Protein AF-R7HG59-F1 (afdb_monomer_lite)

Sequence (258 aa):
MENLIELKKIAKEMYQLYILLINFIEKDDKKNIYELSKKINEYKSREEEILATLDEKTVENLYNYALDNIEENNPAYLDKLYFFIINYYNTNYFYVEDSVIYARANAYAYSYKKIFNVLLNDTLDLKKVDSKFFENMKKKLYPCFFSDVMLCPELEELLLSANFDLNNVVYTDCNEENIKNETMNLILYAEGLNDIVFDEDNTLKTLKRKYLFEYLVNNLDYEDFLDIKDYLYSLKKCNFIIFEFKKVINERGISYGR

Foldseek 3Di:
DVLVVVLLVLLVVLVVLLVVLLVCVLVVVLVSLLVSLVVSVVSLVVNVVSLVPDDLVVLVVLLVVLVVPDDPPDDLSSVLSSLSSNVSNCVPPVPDPPFLLLLQLLLQLQLLVVVCCCLVVVPVVVCVVPVVQSVVLVVVSSVVNVSVLSNRVSNVVQCSVQSNPSVSRDRDDGDQVSLLVVLVVLLVVVLPDDADDDGSVVVSVLSSSLSSNLSSLVPHDPVSLVVSLVVLVPRPDDHPSSVSSNVSSVVVVVVVVD

Structure (mmCIF, N/CA/C/O backbone):
data_AF-R7HG59-F1
#
_entry.id   AF-R7HG59-F1
#
loop_
_atom_site.group_PDB
_atom_site.id
_atom_site.type_symbol
_atom_site.label_atom_id
_atom_site.label_alt_id
_atom_site.label_comp_id
_atom_site.label_asym_id
_atom_site.label_entity_id
_atom_site.label_seq_id
_atom_site.pdbx_PDB_ins_code
_atom_site.Cartn_x
_atom_site.Cartn_y
_atom_site.Cartn_z
_atom_site.occupancy
_atom_site.B_iso_or_equiv
_atom_site.auth_seq_id
_atom_site.auth_comp_id
_atom_site.auth_asym_id
_atom_site.auth_atom_id
_atom_site.pdbx_PDB_model_num
ATOM 1 N N . MET A 1 1 ? 3.108 20.099 24.293 1.00 70.69 1 MET A N 1
ATOM 2 C CA . MET A 1 1 ? 3.113 18.755 24.922 1.00 70.69 1 MET A CA 1
ATOM 3 C C . MET A 1 1 ? 1.711 18.175 25.075 1.00 70.69 1 MET A C 1
ATOM 5 O O . MET A 1 1 ? 1.557 17.003 24.776 1.00 70.69 1 MET A O 1
ATOM 9 N N . GLU A 1 2 ? 0.698 18.951 25.477 1.00 83.38 2 GLU A N 1
ATOM 10 C CA . GLU A 1 2 ? -0.690 18.461 25.603 1.00 83.38 2 GLU A CA 1
ATOM 11 C C . GLU A 1 2 ? -1.268 17.919 24.280 1.00 83.38 2 GLU A C 1
ATOM 13 O O . GLU A 1 2 ? -1.736 16.786 24.249 1.00 83.38 2 GLU A O 1
ATOM 18 N N . ASN A 1 3 ? -1.087 18.634 23.162 1.00 88.88 3 ASN A N 1
ATOM 19 C CA . ASN A 1 3 ? -1.523 18.164 21.834 1.00 88.88 3 ASN A CA 1
ATOM 20 C C . ASN A 1 3 ? -0.888 16.821 21.440 1.00 88.88 3 ASN A C 1
ATOM 22 O O . ASN A 1 3 ? -1.563 15.944 20.919 1.00 88.88 3 ASN A O 1
ATOM 26 N N . LEU A 1 4 ? 0.400 16.623 21.744 1.00 90.62 4 LEU A N 1
ATOM 27 C CA . LEU A 1 4 ? 1.095 15.364 21.464 1.00 90.62 4 LEU A CA 1
ATOM 28 C C . LEU A 1 4 ? 0.548 14.206 22.313 1.00 90.62 4 LEU A C 1
ATOM 30 O O . LEU A 1 4 ? 0.520 13.072 21.847 1.00 90.62 4 LEU A O 1
ATOM 34 N N . ILE A 1 5 ? 0.124 14.467 23.554 1.00 93.19 5 ILE A N 1
ATOM 35 C CA . ILE A 1 5 ? -0.506 13.449 24.408 1.00 93.19 5 ILE A CA 1
ATOM 36 C C . ILE A 1 5 ? -1.845 13.019 23.804 1.00 93.19 5 ILE A C 1
ATOM 38 O O . ILE A 1 5 ? -2.116 11.821 23.721 1.00 93.19 5 ILE A O 1
ATOM 42 N N . GLU A 1 6 ? -2.649 13.981 23.353 1.00 94.56 6 GLU A N 1
ATOM 43 C CA . GLU A 1 6 ? -3.945 13.701 22.738 1.00 94.56 6 GLU A CA 1
ATOM 44 C C . GLU A 1 6 ? -3.795 12.962 21.402 1.00 94.56 6 GLU A C 1
ATOM 46 O O . GLU A 1 6 ? -4.423 11.923 21.205 1.00 94.56 6 GLU A O 1
ATOM 51 N N . LEU A 1 7 ? -2.883 13.405 20.534 1.00 95.75 7 LEU A N 1
ATOM 52 C CA . LEU A 1 7 ? -2.565 12.709 19.285 1.00 95.75 7 LEU A CA 1
ATOM 53 C C . LEU A 1 7 ? -2.061 11.276 19.542 1.00 95.75 7 LEU A C 1
ATOM 55 O O . LEU A 1 7 ? -2.520 10.330 18.912 1.00 95.75 7 LEU A O 1
ATOM 59 N N . LYS A 1 8 ? -1.191 11.063 20.544 1.00 95.62 8 LYS A N 1
ATOM 60 C CA . LYS A 1 8 ? -0.750 9.710 20.947 1.00 95.62 8 LYS A CA 1
ATOM 61 C C . LYS A 1 8 ? -1.908 8.820 21.392 1.00 95.62 8 LYS A C 1
ATOM 63 O O . LYS A 1 8 ? -1.866 7.608 21.168 1.00 95.62 8 LYS A O 1
ATOM 68 N N . LYS A 1 9 ? -2.922 9.390 22.045 1.00 95.56 9 LYS A N 1
ATOM 69 C CA . LYS A 1 9 ? -4.120 8.653 22.450 1.00 95.56 9 LYS A CA 1
ATOM 70 C C . LYS A 1 9 ? -4.950 8.252 21.230 1.00 95.56 9 LYS A C 1
ATOM 72 O O . LYS A 1 9 ? -5.320 7.083 21.137 1.00 95.56 9 LYS A O 1
ATOM 77 N N . ILE A 1 10 ? -5.179 9.177 20.299 1.00 95.50 10 ILE A N 1
ATOM 78 C CA . ILE A 1 10 ? -5.930 8.905 19.068 1.00 95.50 10 ILE A CA 1
ATOM 79 C C . ILE A 1 10 ? -5.226 7.837 18.227 1.00 95.50 10 ILE A C 1
ATOM 81 O O . ILE A 1 10 ? -5.834 6.806 17.936 1.00 95.50 10 ILE A O 1
ATOM 85 N N . ALA A 1 11 ? -3.932 8.000 17.950 1.00 93.62 11 ALA A N 1
ATOM 86 C CA . ALA A 1 11 ? -3.153 7.035 17.181 1.00 93.62 11 ALA A CA 1
ATOM 87 C C . ALA A 1 11 ? -3.215 5.618 17.780 1.00 93.62 11 ALA A C 1
ATOM 89 O O . ALA A 1 11 ? -3.347 4.624 17.061 1.00 93.62 11 ALA A O 1
ATOM 90 N N . LYS A 1 12 ? -3.184 5.504 19.115 1.00 94.81 12 LYS A N 1
ATOM 91 C CA . LYS A 1 12 ? -3.329 4.219 19.813 1.00 94.81 12 LYS A CA 1
ATOM 92 C C . LYS A 1 12 ? -4.729 3.615 19.655 1.00 94.81 12 LYS A C 1
ATOM 94 O O . LYS A 1 12 ? -4.838 2.403 19.467 1.00 94.81 12 LYS A O 1
ATOM 99 N N . GLU A 1 13 ? -5.783 4.424 19.743 1.00 95.25 13 GLU A N 1
ATOM 100 C CA . GLU A 1 13 ? -7.165 3.976 19.525 1.00 95.25 13 GLU A CA 1
ATOM 101 C C . GLU A 1 13 ? -7.371 3.525 18.069 1.00 95.25 13 GLU A C 1
ATOM 103 O O . GLU A 1 13 ? -7.861 2.418 17.838 1.00 95.25 13 GLU A O 1
ATOM 108 N N . MET A 1 14 ? -6.898 4.301 17.089 1.00 93.19 14 MET A N 1
ATOM 109 C CA . MET A 1 14 ? -6.922 3.928 15.669 1.00 93.19 14 MET A CA 1
ATOM 110 C C . MET A 1 14 ? -6.173 2.623 15.403 1.00 93.19 14 MET A C 1
ATOM 112 O O . MET A 1 14 ? -6.692 1.743 14.720 1.00 93.19 14 MET A O 1
ATOM 116 N N . TYR A 1 15 ? -4.982 2.451 15.982 1.00 91.31 15 TYR A N 1
ATOM 117 C CA . TYR A 1 15 ? -4.199 1.222 15.844 1.00 91.31 15 TYR A CA 1
ATOM 118 C C . TYR A 1 15 ? -4.977 -0.021 16.309 1.00 91.31 15 TYR A C 1
ATOM 120 O O . TYR A 1 15 ? -4.942 -1.066 15.659 1.00 91.31 15 TYR A O 1
ATOM 128 N N . GLN A 1 16 ? -5.742 0.088 17.401 1.00 92.56 16 GLN A N 1
ATOM 129 C CA . GLN A 1 16 ? -6.605 -1.003 17.864 1.00 92.56 16 GLN A CA 1
ATOM 130 C C . GLN A 1 16 ? -7.757 -1.293 16.894 1.00 92.56 16 GLN A C 1
ATOM 132 O O . GLN A 1 16 ? -8.064 -2.461 16.648 1.00 92.56 16 GLN A O 1
ATOM 137 N N . LEU A 1 17 ? -8.379 -0.256 16.323 1.00 94.06 17 LEU A N 1
ATOM 138 C CA . LEU A 1 17 ? -9.424 -0.427 15.307 1.00 94.06 17 LEU A CA 1
ATOM 139 C C . LEU A 1 17 ? -8.881 -1.117 14.064 1.00 94.06 17 LEU A C 1
ATOM 141 O O . LEU A 1 17 ? -9.538 -1.998 13.521 1.00 94.06 17 LEU A O 1
ATOM 145 N N . TYR A 1 18 ? -7.667 -0.777 13.658 1.00 91.12 18 TYR A N 1
ATOM 146 C CA . TYR A 1 18 ? -7.022 -1.412 12.529 1.00 91.12 18 TYR A CA 1
ATOM 147 C C . TYR A 1 18 ? -6.720 -2.897 12.741 1.00 91.12 18 TYR A C 1
ATOM 149 O O . TYR A 1 18 ? -6.954 -3.706 11.844 1.00 91.12 18 TYR A O 1
ATOM 157 N N . ILE A 1 19 ? -6.261 -3.286 13.933 1.00 90.25 19 ILE A N 1
ATOM 158 C CA . ILE A 1 19 ? -6.094 -4.707 14.271 1.00 90.25 19 ILE A CA 1
ATOM 159 C C . ILE A 1 19 ? -7.431 -5.450 14.137 1.00 90.25 19 ILE A C 1
ATOM 161 O O . ILE A 1 19 ? -7.480 -6.565 13.615 1.00 90.25 19 ILE A O 1
ATOM 165 N N . LEU A 1 20 ? -8.532 -4.845 14.594 1.00 92.50 20 LEU A N 1
ATOM 166 C CA . LEU A 1 20 ? -9.866 -5.427 14.434 1.00 92.50 20 LEU A CA 1
ATOM 167 C C . LEU A 1 20 ? -10.286 -5.487 12.960 1.00 92.50 20 LEU A C 1
ATOM 169 O O . LEU A 1 20 ? -10.817 -6.507 12.527 1.00 92.50 20 LEU A O 1
ATOM 173 N N . LEU A 1 21 ? -10.003 -4.436 12.191 1.00 91.81 21 LEU A N 1
ATOM 174 C CA . LEU A 1 21 ? -10.310 -4.338 10.768 1.00 91.81 21 LEU A CA 1
ATOM 175 C C . LEU A 1 21 ? -9.663 -5.473 9.970 1.00 91.81 21 LEU A C 1
ATOM 177 O O . LEU A 1 21 ? -10.353 -6.130 9.197 1.00 91.81 21 LEU A O 1
ATOM 181 N N . ILE A 1 22 ? -8.381 -5.764 10.210 1.00 87.50 22 ILE A N 1
ATOM 182 C CA . ILE A 1 22 ? -7.660 -6.868 9.556 1.00 87.50 22 ILE A CA 1
ATOM 183 C C . ILE A 1 22 ? -8.395 -8.200 9.747 1.00 87.50 22 ILE A C 1
ATOM 185 O O . ILE A 1 22 ? -8.628 -8.921 8.779 1.00 87.50 22 ILE A O 1
ATOM 189 N N . ASN A 1 23 ? -8.837 -8.495 10.974 1.00 88.12 23 ASN A N 1
ATOM 190 C CA . ASN A 1 23 ? -9.576 -9.725 11.269 1.00 88.12 23 ASN A CA 1
ATOM 191 C C . ASN A 1 23 ? -10.910 -9.818 10.511 1.00 88.12 23 ASN A C 1
ATOM 193 O O . ASN A 1 23 ? -11.387 -10.922 10.242 1.00 88.12 23 ASN A O 1
ATOM 197 N N . PHE A 1 24 ? -11.550 -8.685 10.216 1.00 91.75 24 PHE A N 1
ATOM 198 C CA . PHE A 1 24 ? -12.788 -8.652 9.440 1.00 91.75 24 PHE A CA 1
ATOM 199 C C . PHE A 1 24 ? -12.529 -8.748 7.936 1.00 91.75 24 PHE A C 1
ATOM 201 O O . PHE A 1 24 ? -13.272 -9.457 7.261 1.00 91.75 24 PHE A O 1
ATOM 208 N N . ILE A 1 25 ? -11.447 -8.140 7.431 1.00 87.94 25 ILE A N 1
ATOM 209 C CA . ILE A 1 25 ? -10.988 -8.316 6.042 1.00 87.94 25 ILE A CA 1
ATOM 210 C C . ILE A 1 25 ? -10.682 -9.794 5.774 1.00 87.94 25 ILE A C 1
ATOM 212 O O . ILE A 1 25 ? -11.132 -10.344 4.774 1.00 87.94 25 ILE A O 1
ATOM 216 N N . GLU A 1 26 ? -9.986 -10.473 6.689 1.00 83.56 26 GLU A N 1
ATOM 217 C CA . GLU A 1 26 ? -9.710 -11.916 6.597 1.00 83.56 26 GLU A CA 1
ATOM 218 C C . GLU A 1 26 ? -10.967 -12.788 6.474 1.00 83.56 26 GLU A C 1
ATOM 220 O O . GLU A 1 26 ? -10.916 -13.872 5.890 1.00 83.56 26 GLU A O 1
ATOM 225 N N . LYS A 1 27 ? -12.089 -12.330 7.036 1.00 88.19 27 LYS A N 1
ATOM 226 C CA . LYS A 1 27 ? -13.365 -13.056 7.083 1.00 88.19 27 LYS A CA 1
ATOM 227 C C . LYS A 1 27 ? -14.375 -12.587 6.033 1.00 88.19 27 LYS A C 1
ATOM 229 O O . LYS A 1 27 ? -15.487 -13.107 6.034 1.00 88.19 27 LYS A O 1
ATOM 234 N N . ASP A 1 28 ? -14.011 -11.620 5.188 1.00 87.00 28 ASP A N 1
ATOM 235 C CA . ASP A 1 28 ? -14.921 -10.933 4.257 1.00 87.00 28 ASP A CA 1
ATOM 236 C C . ASP A 1 28 ? -16.185 -10.370 4.955 1.00 87.00 28 ASP A C 1
ATOM 238 O O . ASP A 1 28 ? -17.301 -10.397 4.433 1.00 87.00 28 ASP A O 1
ATOM 242 N N . ASP A 1 29 ? -16.034 -9.859 6.184 1.00 93.50 29 ASP A N 1
ATOM 243 C CA . ASP A 1 29 ? -17.141 -9.294 6.967 1.00 93.50 29 ASP A CA 1
ATOM 244 C C . ASP A 1 29 ? -17.387 -7.825 6.595 1.00 93.50 29 ASP A C 1
ATOM 246 O O . ASP A 1 29 ? -17.030 -6.886 7.314 1.00 93.50 29 ASP A O 1
ATOM 250 N N . LYS A 1 30 ? -18.021 -7.627 5.436 1.00 92.75 30 LYS A N 1
ATOM 251 C CA . LYS A 1 30 ? -18.247 -6.304 4.828 1.00 92.75 30 LYS A CA 1
ATOM 252 C C . LYS A 1 30 ? -18.944 -5.305 5.749 1.00 92.75 30 LYS A C 1
ATOM 254 O O . LYS A 1 30 ? -18.647 -4.114 5.697 1.00 92.75 30 LYS A O 1
ATOM 259 N N . LYS A 1 31 ? -19.858 -5.774 6.605 1.00 95.00 31 LYS A N 1
ATOM 260 C CA . LYS A 1 31 ? -20.590 -4.902 7.531 1.00 95.00 31 LYS A CA 1
ATOM 261 C C . LYS A 1 31 ? -19.650 -4.320 8.583 1.00 95.00 31 LYS A C 1
ATOM 263 O O . LYS A 1 31 ? -19.635 -3.110 8.779 1.00 95.00 31 LYS A O 1
ATOM 268 N N . ASN A 1 32 ? -18.870 -5.166 9.253 1.00 95.88 32 ASN A N 1
ATOM 269 C CA . ASN A 1 32 ? -17.961 -4.694 10.296 1.00 95.88 32 ASN A CA 1
ATOM 270 C C . ASN A 1 32 ? -16.780 -3.900 9.719 1.00 95.88 32 ASN A C 1
ATOM 272 O O . ASN A 1 32 ? -16.323 -2.953 10.356 1.00 95.88 32 ASN A O 1
ATOM 276 N N . ILE A 1 33 ? -16.338 -4.223 8.499 1.00 94.69 33 ILE A N 1
ATOM 277 C CA . ILE A 1 33 ? -15.353 -3.421 7.761 1.00 94.69 33 ILE A CA 1
ATOM 278 C C . ILE A 1 33 ? -15.869 -1.995 7.537 1.00 94.69 33 ILE A C 1
ATOM 280 O O . ILE A 1 33 ? -15.158 -1.040 7.847 1.00 94.69 33 ILE A O 1
ATOM 284 N N . TYR A 1 34 ? -17.104 -1.837 7.052 1.00 94.38 34 TYR A N 1
ATOM 285 C CA . TYR A 1 34 ? -17.715 -0.523 6.828 1.00 94.38 34 TYR A CA 1
ATOM 286 C C . TYR A 1 34 ? -17.810 0.304 8.122 1.00 94.38 34 TYR A C 1
ATOM 288 O O . TYR A 1 34 ? -17.351 1.446 8.168 1.00 94.38 34 TYR A O 1
ATOM 296 N N . GLU A 1 35 ? -18.339 -0.288 9.198 1.00 95.81 35 GLU A N 1
ATOM 297 C CA . GLU A 1 35 ? -18.488 0.399 10.490 1.00 95.81 35 GLU A CA 1
ATOM 298 C C . GLU A 1 35 ? -17.135 0.837 11.075 1.00 95.81 35 GLU A C 1
ATOM 300 O O . GLU A 1 35 ? -16.995 1.964 11.558 1.00 95.81 35 GLU A O 1
ATOM 305 N N . LEU A 1 36 ? -16.112 -0.023 11.004 1.00 95.12 36 LEU A N 1
ATOM 306 C CA . LEU A 1 36 ? -14.771 0.337 11.467 1.00 95.12 36 LEU A CA 1
ATOM 307 C C . LEU A 1 36 ? -14.110 1.392 10.585 1.00 95.12 36 LEU A C 1
ATOM 309 O O . LEU A 1 36 ? -13.478 2.294 11.126 1.00 95.12 36 LEU A O 1
ATOM 313 N N . SER A 1 37 ? -14.275 1.316 9.263 1.00 93.81 37 SER A N 1
ATOM 314 C CA . SER A 1 37 ? -13.721 2.305 8.328 1.00 93.81 37 SER A CA 1
ATOM 315 C C . SER A 1 37 ? -14.272 3.700 8.625 1.00 93.81 37 SER A C 1
ATOM 317 O O . SER A 1 37 ? -13.513 4.662 8.721 1.00 93.81 37 SER A O 1
ATOM 319 N N . LYS A 1 38 ? -15.582 3.807 8.884 1.00 94.75 38 LYS A N 1
ATOM 320 C CA . LYS A 1 38 ? -16.206 5.068 9.301 1.00 94.75 38 LYS A CA 1
ATOM 321 C C . LYS A 1 38 ? -15.609 5.598 10.604 1.00 94.75 38 LYS A C 1
ATOM 323 O O . LYS A 1 38 ? -15.249 6.768 10.679 1.00 94.75 38 LYS A O 1
ATOM 328 N N . LYS A 1 39 ? -15.458 4.737 11.612 1.00 95.94 39 LYS A N 1
ATOM 329 C CA . LYS A 1 39 ? -14.880 5.132 12.901 1.00 95.94 39 LYS A CA 1
ATOM 330 C C . LYS A 1 39 ? -13.415 5.563 12.773 1.00 95.94 39 LYS A C 1
ATOM 332 O O . LYS A 1 39 ? -12.998 6.507 13.430 1.00 95.94 39 LYS A O 1
ATOM 337 N N . ILE A 1 40 ? -12.632 4.892 11.929 1.00 94.50 40 ILE A N 1
ATOM 338 C CA . ILE A 1 40 ? -11.245 5.276 11.639 1.00 94.50 40 ILE A CA 1
ATOM 339 C C . ILE A 1 40 ? -11.198 6.659 10.977 1.00 94.50 40 ILE A C 1
ATOM 341 O O . ILE A 1 40 ? -10.397 7.489 11.401 1.00 94.50 40 ILE A O 1
ATOM 345 N N . ASN A 1 41 ? -12.090 6.941 10.019 1.00 93.12 41 ASN A N 1
ATOM 346 C CA . ASN A 1 41 ? -12.208 8.270 9.409 1.00 93.12 41 ASN A CA 1
ATOM 347 C C . ASN A 1 41 ? -12.521 9.361 10.445 1.00 93.12 41 ASN A C 1
ATOM 349 O O . ASN A 1 41 ? -11.902 10.417 10.410 1.00 93.12 41 ASN A O 1
ATOM 353 N N . GLU A 1 42 ? -13.418 9.098 11.401 1.00 95.12 42 GLU A N 1
ATOM 354 C CA . GLU A 1 42 ? -13.728 10.047 12.485 1.00 95.12 42 GLU A CA 1
ATOM 355 C C . GLU A 1 42 ? -12.484 10.399 13.321 1.00 95.12 42 GLU A C 1
ATOM 357 O O . GLU A 1 42 ? -12.286 11.558 13.686 1.00 95.12 42 GLU A O 1
ATOM 362 N N . TYR A 1 43 ? -11.618 9.420 13.605 1.00 94.81 43 TYR A N 1
ATOM 363 C CA . TYR A 1 43 ? -10.358 9.687 14.300 1.00 94.81 43 TYR A CA 1
ATOM 364 C C . TYR A 1 43 ? -9.346 10.434 13.433 1.00 94.81 43 TYR A C 1
ATOM 366 O O . TYR A 1 43 ? -8.725 11.362 13.942 1.00 94.81 43 TYR A O 1
ATOM 374 N N . LYS A 1 44 ? -9.212 10.077 12.148 1.00 92.12 44 LYS A N 1
ATOM 375 C CA . LYS A 1 44 ? -8.315 10.772 11.210 1.00 92.12 44 LYS A CA 1
ATOM 376 C C . LYS A 1 44 ? -8.671 12.260 11.125 1.00 92.12 44 LYS A C 1
ATOM 378 O O . LYS A 1 44 ? -7.812 13.104 11.360 1.00 92.12 44 LYS A O 1
ATOM 383 N N . SER A 1 45 ? -9.953 12.579 10.922 1.00 92.94 45 SER A N 1
ATOM 384 C CA . SER A 1 45 ? -10.429 13.970 10.903 1.00 92.94 45 SER A CA 1
ATOM 385 C C . SER A 1 45 ? -10.123 14.706 12.207 1.00 92.94 45 SER A C 1
ATOM 387 O O . SER A 1 45 ? -9.742 15.870 12.184 1.00 92.94 45 SER A O 1
ATOM 389 N N . ARG A 1 46 ? -10.215 14.030 13.358 1.00 94.94 46 ARG A N 1
ATOM 390 C CA . ARG A 1 46 ? -9.873 14.636 14.649 1.00 94.94 46 ARG A CA 1
ATOM 391 C C . ARG A 1 46 ? -8.375 14.924 14.802 1.00 94.94 46 ARG A C 1
ATOM 393 O O . ARG A 1 46 ? -8.026 15.940 15.397 1.00 94.94 46 ARG A O 1
ATOM 400 N N . GLU A 1 47 ? -7.486 14.051 14.321 1.00 93.38 47 GLU A N 1
ATOM 401 C CA . GLU A 1 47 ? -6.040 14.330 14.337 1.00 93.38 47 GLU A CA 1
ATOM 402 C C . GLU A 1 47 ? -5.705 15.542 13.454 1.00 93.38 47 GLU A C 1
ATOM 404 O O . GLU A 1 47 ? -4.941 16.415 13.873 1.00 93.38 47 GLU A O 1
ATOM 409 N N . GLU A 1 48 ? -6.329 15.635 12.277 1.00 92.88 48 GLU A N 1
ATOM 410 C CA . GLU A 1 48 ? -6.196 16.772 11.357 1.00 92.88 48 GLU A CA 1
ATOM 411 C C . GLU A 1 48 ? -6.723 18.072 11.976 1.00 92.88 48 GLU A C 1
ATOM 413 O O . GLU A 1 48 ? -6.028 19.086 11.951 1.00 92.88 48 GLU A O 1
ATOM 418 N N . GLU A 1 49 ? -7.902 18.044 12.605 1.00 95.19 49 GLU A N 1
ATOM 419 C CA . GLU A 1 49 ? -8.474 19.191 13.321 1.00 95.19 49 GLU A CA 1
ATOM 420 C C . GLU A 1 49 ? -7.543 19.694 14.429 1.00 95.19 49 GLU A C 1
ATOM 422 O O . GLU A 1 49 ? -7.351 20.902 14.572 1.00 95.19 49 GLU A O 1
ATOM 427 N N . ILE A 1 50 ? -6.926 18.788 15.199 1.00 95.62 50 ILE A N 1
ATOM 428 C CA . ILE A 1 50 ? -5.964 19.180 16.234 1.00 95.62 50 ILE A CA 1
ATOM 429 C C . ILE A 1 50 ? -4.816 19.957 15.600 1.00 95.62 50 ILE A C 1
ATOM 431 O O . ILE A 1 50 ? -4.537 21.062 16.059 1.00 95.62 50 ILE A O 1
ATOM 435 N N . LEU A 1 51 ? -4.175 19.420 14.556 1.00 95.06 51 LEU A N 1
ATOM 436 C CA . LEU A 1 51 ? -3.035 20.081 13.917 1.00 95.06 51 LEU A CA 1
ATOM 437 C C . LEU A 1 51 ? -3.429 21.402 13.242 1.00 95.06 51 LEU A C 1
ATOM 439 O O . LEU A 1 51 ? -2.684 22.374 13.349 1.00 95.06 51 LEU A O 1
ATOM 443 N N . ALA A 1 52 ? -4.615 21.475 12.635 1.00 94.44 52 ALA A N 1
ATOM 444 C CA . ALA A 1 52 ? -5.127 22.676 11.973 1.00 94.44 52 ALA A CA 1
ATOM 445 C C . ALA A 1 52 ? -5.390 23.855 12.924 1.00 94.44 52 ALA A C 1
ATOM 447 O O . ALA A 1 52 ? -5.393 25.007 12.494 1.00 94.44 52 ALA A O 1
ATOM 448 N N . THR A 1 53 ? -5.601 23.595 14.218 1.00 94.88 53 THR A N 1
ATOM 449 C CA . THR A 1 53 ? -5.783 24.655 15.228 1.00 94.88 53 THR A CA 1
ATOM 450 C C . THR A 1 53 ? -4.470 25.199 15.800 1.00 94.88 53 THR A C 1
ATOM 452 O O . THR A 1 53 ? -4.496 26.160 16.573 1.00 94.88 53 THR A O 1
ATOM 455 N N . LEU A 1 54 ? -3.324 24.605 15.449 1.00 95.06 54 LEU A N 1
ATOM 456 C CA . LEU A 1 54 ? -2.010 25.011 15.952 1.00 95.06 54 LEU A CA 1
ATOM 457 C C . LEU A 1 54 ? -1.381 26.082 15.062 1.00 95.06 54 LEU A C 1
ATOM 459 O O . LEU A 1 54 ? -1.569 26.105 13.849 1.00 95.06 54 LEU A O 1
ATOM 463 N N . ASP A 1 55 ? -0.588 26.963 15.670 1.00 94.69 55 ASP A N 1
ATOM 464 C CA . ASP A 1 55 ? 0.272 27.863 14.910 1.00 94.69 55 ASP A CA 1
ATOM 465 C C . ASP A 1 55 ? 1.419 27.085 14.244 1.00 94.69 55 ASP A C 1
ATOM 467 O O . ASP A 1 55 ? 1.881 26.065 14.763 1.00 94.69 55 ASP A O 1
ATOM 471 N N . GLU A 1 56 ? 1.906 27.596 13.112 1.00 94.00 56 GLU A N 1
ATOM 472 C CA . GLU A 1 56 ? 2.955 26.966 12.298 1.00 94.00 56 GLU A CA 1
ATOM 473 C C . GLU A 1 56 ? 4.182 26.561 13.119 1.00 94.00 56 GLU A C 1
ATOM 475 O O . GLU A 1 56 ? 4.667 25.441 12.985 1.00 94.00 56 GLU A O 1
ATOM 480 N N . LYS A 1 57 ? 4.643 27.420 14.036 1.00 94.81 57 LYS A N 1
ATOM 481 C CA . LYS A 1 57 ? 5.812 27.128 14.875 1.00 94.81 57 LYS A CA 1
ATOM 482 C C . LYS A 1 57 ? 5.555 25.945 15.807 1.00 94.81 57 LYS A C 1
ATOM 484 O O . LYS A 1 57 ? 6.455 25.151 16.078 1.00 94.81 57 LYS A O 1
ATOM 489 N N . THR A 1 58 ? 4.340 25.808 16.327 1.00 95.31 58 THR A N 1
ATOM 490 C CA . THR A 1 58 ? 3.961 24.635 17.119 1.00 95.31 58 THR A CA 1
ATOM 491 C C . THR A 1 58 ? 3.934 23.366 16.263 1.00 95.31 58 THR A C 1
ATOM 493 O O . THR A 1 58 ? 4.432 22.336 16.724 1.00 95.31 58 THR A O 1
ATOM 496 N N . VAL A 1 59 ? 3.421 23.425 15.029 1.00 95.44 59 VAL A N 1
ATOM 497 C CA . VAL A 1 59 ? 3.448 22.280 14.099 1.00 95.44 59 VAL A CA 1
ATOM 498 C C . VAL A 1 59 ? 4.888 21.920 13.714 1.00 95.44 59 VAL A C 1
ATOM 500 O O . VAL A 1 59 ? 5.249 20.750 13.778 1.00 95.44 59 VAL A O 1
ATOM 503 N N . GLU A 1 60 ? 5.743 22.902 13.426 1.00 95.12 60 GLU A N 1
ATOM 504 C CA . GLU A 1 60 ? 7.171 22.709 13.134 1.00 95.12 60 GLU A CA 1
ATOM 505 C C . GLU A 1 60 ? 7.906 22.025 14.301 1.00 95.12 60 GLU A C 1
ATOM 507 O O . GLU A 1 60 ? 8.704 21.109 14.105 1.00 95.12 60 GLU A O 1
ATOM 512 N N . ASN A 1 61 ? 7.603 22.401 15.547 1.00 95.50 61 ASN A N 1
ATOM 513 C CA . ASN A 1 61 ? 8.167 21.724 16.717 1.00 95.50 61 ASN A CA 1
ATOM 514 C C . ASN A 1 61 ? 7.721 20.256 16.813 1.00 95.50 61 ASN A C 1
ATOM 516 O O . ASN A 1 61 ? 8.511 19.405 17.221 1.00 95.50 61 ASN A O 1
ATOM 520 N N . LEU A 1 62 ? 6.464 19.953 16.468 1.00 95.62 62 LEU A N 1
ATOM 521 C CA . LEU A 1 62 ? 5.967 18.575 16.420 1.00 95.62 62 LEU A CA 1
ATOM 522 C C . LEU A 1 62 ? 6.622 17.787 15.283 1.00 95.62 62 LEU A C 1
ATOM 524 O O . LEU A 1 62 ? 6.978 16.632 15.493 1.00 95.62 62 LEU A O 1
ATOM 528 N N . TYR A 1 63 ? 6.811 18.413 14.122 1.00 95.12 63 TYR A N 1
ATOM 529 C CA . TYR A 1 63 ? 7.519 17.854 12.974 1.00 95.12 63 TYR A CA 1
ATOM 530 C C . TYR A 1 63 ? 8.957 17.466 13.332 1.00 95.12 63 TYR A C 1
ATOM 532 O O . TYR A 1 63 ? 9.333 16.305 13.182 1.00 95.12 63 TYR A O 1
ATOM 540 N N . ASN A 1 64 ? 9.730 18.398 13.895 1.00 95.38 64 ASN A N 1
ATOM 541 C CA . ASN A 1 64 ? 11.105 18.130 14.321 1.00 95.38 64 ASN A CA 1
ATOM 542 C C . ASN A 1 64 ? 11.152 17.043 15.403 1.00 95.38 64 ASN A C 1
ATOM 544 O O . ASN A 1 64 ? 11.964 16.127 15.330 1.00 95.38 64 ASN A O 1
ATOM 548 N N . TYR A 1 65 ? 10.220 17.080 16.364 1.00 95.12 65 TYR A N 1
ATOM 549 C CA . TYR A 1 65 ? 10.095 16.015 17.358 1.00 95.12 65 TYR A CA 1
ATOM 550 C C . TYR A 1 65 ? 9.818 14.651 16.709 1.00 95.12 65 TYR A C 1
ATOM 552 O O . TYR A 1 65 ? 10.431 13.662 17.097 1.00 95.12 65 TYR A O 1
ATOM 560 N N . ALA A 1 66 ? 8.908 14.575 15.736 1.00 94.69 66 ALA A N 1
ATOM 561 C CA . ALA A 1 66 ? 8.597 13.336 15.032 1.00 94.69 66 ALA A CA 1
ATOM 562 C C . ALA A 1 66 ? 9.826 12.793 14.285 1.00 94.69 66 ALA A C 1
ATOM 564 O O . ALA A 1 66 ? 10.144 11.618 14.445 1.00 94.69 66 ALA A O 1
ATOM 565 N N . LEU A 1 67 ? 10.556 13.644 13.553 1.00 93.12 67 LEU A N 1
ATOM 566 C CA . LEU A 1 67 ? 11.795 13.259 12.867 1.00 93.12 67 LEU A CA 1
ATOM 567 C C . LEU A 1 67 ? 12.847 12.690 13.824 1.00 93.12 67 LEU A C 1
ATOM 569 O O . LEU A 1 67 ? 13.426 11.644 13.542 1.00 93.12 67 LEU A O 1
ATOM 573 N N . ASP A 1 68 ? 13.053 13.346 14.966 1.00 94.81 68 ASP A N 1
ATOM 574 C CA . ASP A 1 68 ? 14.057 12.946 15.955 1.00 94.81 68 ASP A CA 1
ATOM 575 C C . ASP A 1 68 ? 13.696 11.646 16.700 1.00 94.81 68 ASP A C 1
ATOM 577 O O . ASP A 1 68 ? 14.546 11.080 17.386 1.00 94.81 68 ASP A O 1
ATOM 581 N N . ASN A 1 69 ? 12.441 11.183 16.615 1.00 92.94 69 ASN A N 1
ATOM 582 C CA . ASN A 1 69 ? 11.921 10.055 17.399 1.00 92.94 69 ASN A CA 1
ATOM 583 C C . ASN A 1 69 ? 11.454 8.861 16.543 1.00 92.94 69 ASN A C 1
ATOM 585 O O . ASN A 1 69 ? 10.871 7.921 17.090 1.00 92.94 69 ASN A O 1
ATOM 589 N N . ILE A 1 70 ? 11.680 8.861 15.224 1.00 89.19 70 ILE A N 1
ATOM 590 C CA . ILE A 1 70 ? 11.478 7.659 14.399 1.00 89.19 70 ILE A CA 1
ATOM 591 C C . ILE A 1 70 ? 12.633 6.687 14.660 1.00 89.19 70 ILE A C 1
ATOM 593 O O . ILE A 1 70 ? 13.778 6.937 14.287 1.00 89.19 70 ILE A O 1
ATOM 597 N N . GLU A 1 71 ? 12.317 5.557 15.288 1.00 86.88 71 GLU A N 1
ATOM 598 C CA . GLU A 1 71 ? 13.274 4.520 15.672 1.00 86.88 71 GLU A CA 1
ATOM 599 C C . GLU A 1 71 ? 12.775 3.135 15.239 1.00 86.88 71 GLU A C 1
ATOM 601 O O . GLU A 1 71 ? 11.575 2.878 15.203 1.00 86.88 71 GLU A O 1
ATOM 606 N N . GLU A 1 72 ? 13.697 2.201 14.982 1.00 72.50 72 GLU A N 1
ATOM 607 C CA . GLU A 1 72 ? 13.380 0.844 14.493 1.00 72.50 72 GLU A CA 1
ATOM 608 C C . GLU A 1 72 ? 12.465 0.037 15.439 1.00 72.50 72 GLU A C 1
ATOM 610 O O . GLU A 1 72 ? 11.761 -0.870 15.001 1.00 72.50 72 GLU A O 1
ATOM 615 N N . ASN A 1 73 ? 12.453 0.365 16.736 1.00 84.94 73 ASN A N 1
ATOM 616 C CA . ASN A 1 73 ? 11.733 -0.389 17.769 1.00 84.94 73 ASN A CA 1
ATOM 617 C C . ASN A 1 73 ? 10.499 0.334 18.321 1.00 84.94 73 ASN A C 1
ATOM 619 O O . ASN A 1 73 ? 9.977 -0.045 19.378 1.00 84.94 73 ASN A O 1
ATOM 623 N N . ASN A 1 74 ? 10.029 1.378 17.642 1.00 87.19 74 ASN A N 1
ATOM 624 C CA . ASN A 1 74 ? 8.809 2.050 18.046 1.00 87.19 74 ASN A CA 1
ATOM 625 C C . ASN A 1 74 ? 7.605 1.093 17.984 1.00 87.19 74 ASN A C 1
ATOM 627 O O . ASN A 1 74 ? 7.476 0.258 17.085 1.00 87.19 74 ASN A O 1
ATOM 631 N N . PRO A 1 75 ? 6.657 1.205 18.929 1.00 89.44 75 PRO A N 1
ATOM 632 C CA . PRO A 1 75 ? 5.323 0.675 18.718 1.00 89.44 75 PRO A CA 1
ATOM 633 C C . PRO A 1 75 ? 4.732 1.256 17.428 1.00 89.44 75 PRO A C 1
ATOM 635 O O . PRO A 1 75 ? 4.718 2.471 17.260 1.00 89.44 75 PRO A O 1
ATOM 638 N N . ALA A 1 76 ? 4.148 0.414 16.575 1.00 87.44 76 ALA A N 1
ATOM 639 C CA . ALA A 1 76 ? 3.640 0.823 15.259 1.00 87.44 76 ALA A CA 1
ATOM 640 C C . ALA A 1 76 ? 2.637 2.000 15.284 1.00 87.44 76 ALA A C 1
ATOM 642 O O . ALA A 1 76 ? 2.557 2.772 14.332 1.00 87.44 76 ALA A O 1
ATOM 643 N N . TYR A 1 77 ? 1.890 2.187 16.380 1.00 91.12 77 TYR A N 1
ATOM 644 C CA . TYR A 1 77 ? 1.004 3.349 16.528 1.00 91.12 77 TYR A CA 1
ATOM 645 C C . TYR A 1 77 ? 1.765 4.677 16.697 1.00 91.12 77 TYR A C 1
ATOM 647 O O . TYR A 1 77 ? 1.234 5.723 16.335 1.00 91.12 77 TYR A O 1
ATOM 655 N N . LEU A 1 78 ? 2.981 4.655 17.260 1.00 92.75 78 LEU A N 1
ATOM 656 C CA . LEU A 1 78 ? 3.838 5.839 17.346 1.00 92.75 78 LEU A CA 1
ATOM 657 C C . LEU A 1 78 ? 4.435 6.174 15.988 1.00 92.75 78 LEU A C 1
ATOM 659 O O . LEU A 1 78 ? 4.419 7.343 15.623 1.00 92.75 78 LEU A O 1
ATOM 663 N N . ASP A 1 79 ? 4.874 5.174 15.223 1.00 89.19 79 ASP A N 1
ATOM 664 C CA . ASP A 1 79 ? 5.357 5.422 13.864 1.00 89.19 79 ASP A CA 1
ATOM 665 C C . ASP A 1 79 ? 4.250 6.028 13.009 1.00 89.19 79 ASP A C 1
ATOM 667 O O . ASP A 1 79 ? 4.458 7.090 12.430 1.00 89.19 79 ASP A O 1
ATOM 671 N N . LYS A 1 80 ? 3.037 5.450 13.022 1.00 88.94 80 LYS A N 1
ATOM 672 C CA . LYS A 1 80 ? 1.877 6.049 12.339 1.00 88.94 80 LYS A CA 1
ATOM 673 C C . LYS A 1 80 ? 1.695 7.520 12.723 1.00 88.94 80 LYS A C 1
ATOM 675 O O . LYS A 1 80 ? 1.532 8.358 11.842 1.00 88.94 80 LYS A O 1
ATOM 680 N N . LEU A 1 81 ? 1.727 7.835 14.019 1.00 93.25 81 LEU A N 1
ATOM 681 C CA . LEU A 1 81 ? 1.590 9.211 14.492 1.00 93.25 81 LEU A CA 1
ATOM 682 C C . LEU A 1 81 ? 2.700 10.119 13.945 1.00 93.25 81 LEU A C 1
ATOM 684 O O . LEU A 1 81 ? 2.427 11.230 13.498 1.00 93.25 81 LEU A O 1
ATOM 688 N N . TYR A 1 82 ? 3.953 9.676 14.002 1.00 93.12 82 TYR A N 1
ATOM 689 C CA . TYR A 1 82 ? 5.086 10.473 13.544 1.00 93.12 82 TYR A CA 1
ATOM 690 C C . TYR A 1 82 ? 5.030 10.707 12.035 1.00 93.12 82 TYR A C 1
ATOM 692 O O . TYR A 1 82 ? 5.180 11.847 11.603 1.00 93.12 82 TYR A O 1
ATOM 700 N N . PHE A 1 83 ? 4.705 9.683 11.242 1.00 89.00 83 PHE A N 1
ATOM 701 C CA . PHE A 1 83 ? 4.480 9.838 9.805 1.00 89.00 83 PHE A CA 1
ATOM 702 C C . PHE A 1 83 ? 3.287 10.745 9.495 1.00 89.00 83 PHE A C 1
ATOM 704 O O . PHE A 1 83 ? 3.383 11.564 8.586 1.00 89.00 83 PHE A O 1
ATOM 711 N N . PHE A 1 84 ? 2.199 10.671 10.265 1.00 91.19 84 PHE A N 1
ATOM 712 C CA . PHE A 1 84 ? 1.069 11.592 10.127 1.00 91.19 84 PHE A CA 1
ATOM 713 C C . PHE A 1 84 ? 1.492 13.053 10.345 1.00 91.19 84 PHE A C 1
ATOM 715 O O . PHE A 1 84 ? 1.225 13.896 9.492 1.00 91.19 84 PHE A O 1
ATOM 722 N N . ILE A 1 85 ? 2.210 13.348 11.434 1.00 93.12 85 ILE A N 1
ATOM 723 C CA . ILE A 1 85 ? 2.708 14.703 11.726 1.00 93.12 85 ILE A CA 1
ATOM 724 C C . ILE A 1 85 ? 3.654 15.190 10.620 1.00 93.12 85 ILE A C 1
ATOM 726 O O . ILE A 1 85 ? 3.547 16.334 10.177 1.00 93.12 85 ILE A O 1
ATOM 730 N N . ILE A 1 86 ? 4.573 14.328 10.171 1.00 91.31 86 ILE A N 1
ATOM 731 C CA . ILE A 1 86 ? 5.542 14.650 9.118 1.00 91.31 86 ILE A CA 1
ATOM 732 C C . ILE A 1 86 ? 4.834 14.985 7.808 1.00 91.31 86 ILE A C 1
ATOM 734 O O . ILE A 1 86 ? 5.104 16.028 7.216 1.00 91.31 86 ILE A O 1
ATOM 738 N N . ASN A 1 87 ? 3.903 14.131 7.383 1.00 87.69 87 ASN A N 1
ATOM 739 C CA . ASN A 1 87 ? 3.157 14.336 6.148 1.00 87.69 87 ASN A CA 1
ATOM 740 C C . ASN A 1 87 ? 2.279 15.586 6.232 1.00 87.69 87 ASN A C 1
ATOM 742 O O . ASN A 1 87 ? 2.323 16.408 5.323 1.00 87.69 87 ASN A O 1
ATOM 746 N N . TYR A 1 88 ? 1.587 15.807 7.355 1.00 90.38 88 TYR A N 1
ATOM 747 C CA . TYR A 1 88 ? 0.803 17.024 7.560 1.00 90.38 88 TYR A CA 1
ATOM 748 C C . TYR A 1 88 ? 1.658 18.290 7.403 1.00 90.38 88 TYR A C 1
ATOM 750 O O . TYR A 1 88 ? 1.254 19.224 6.708 1.00 90.38 88 TYR A O 1
ATOM 758 N N . TYR A 1 89 ? 2.844 18.335 8.021 1.00 91.06 89 TYR A N 1
ATOM 759 C CA . TYR A 1 89 ? 3.729 19.495 7.909 1.00 91.06 89 TYR A CA 1
ATOM 760 C C . TYR A 1 89 ? 4.231 19.695 6.471 1.00 91.06 89 TYR A C 1
ATOM 762 O O . TYR A 1 89 ? 4.167 20.801 5.935 1.00 91.06 89 TYR A O 1
ATOM 770 N N . ASN A 1 90 ? 4.670 18.614 5.825 1.00 87.00 90 ASN A N 1
ATOM 771 C CA . ASN A 1 90 ? 5.185 18.640 4.459 1.00 87.00 90 ASN A CA 1
ATOM 772 C C . ASN A 1 90 ? 4.152 19.155 3.447 1.00 87.00 90 ASN A C 1
ATOM 774 O O . ASN A 1 90 ? 4.478 20.020 2.633 1.00 87.00 90 ASN A O 1
ATOM 778 N N . THR A 1 91 ? 2.911 18.672 3.536 1.00 83.69 91 THR A N 1
ATOM 779 C CA . THR A 1 91 ? 1.809 19.088 2.658 1.00 83.69 91 THR A CA 1
ATOM 780 C C . THR A 1 91 ? 1.423 20.549 2.881 1.00 83.69 91 THR A C 1
ATOM 782 O O . THR A 1 91 ? 1.222 21.288 1.924 1.00 83.69 91 THR A O 1
ATOM 785 N N . ASN A 1 92 ? 1.338 21.000 4.136 1.00 87.69 92 ASN A N 1
ATOM 786 C CA . ASN A 1 92 ? 0.792 22.327 4.436 1.00 87.69 92 ASN A CA 1
ATOM 787 C C . ASN A 1 92 ? 1.832 23.461 4.418 1.00 87.69 92 ASN A C 1
ATOM 789 O O . ASN A 1 92 ? 1.447 24.616 4.241 1.00 87.69 92 ASN A O 1
ATOM 793 N N . TYR A 1 93 ? 3.125 23.165 4.603 1.00 85.88 93 TYR A N 1
ATOM 794 C CA . TYR A 1 93 ? 4.154 24.198 4.807 1.00 85.88 93 TYR A CA 1
ATOM 795 C C . TYR A 1 93 ? 5.388 24.072 3.905 1.00 85.88 93 TYR A C 1
ATOM 797 O O . TYR A 1 93 ? 6.059 25.077 3.674 1.00 85.88 93 TYR A O 1
ATOM 805 N N . PHE A 1 94 ? 5.700 22.885 3.370 1.00 69.94 94 PHE A N 1
ATOM 806 C CA . PHE A 1 94 ? 6.961 22.656 2.646 1.00 69.94 94 PHE A CA 1
ATOM 807 C C . PHE A 1 94 ? 6.823 22.556 1.116 1.00 69.94 94 PHE A C 1
ATOM 809 O O . PHE A 1 94 ? 7.838 22.396 0.444 1.00 69.94 94 PHE A O 1
ATOM 816 N N . TYR A 1 95 ? 5.607 22.684 0.559 1.00 57.72 95 TYR A N 1
ATOM 817 C CA . TYR A 1 95 ? 5.316 22.485 -0.874 1.00 57.72 95 TYR A CA 1
ATOM 818 C C . TYR A 1 95 ? 6.024 21.238 -1.427 1.00 57.72 95 TYR A C 1
ATOM 820 O O . TYR A 1 95 ? 6.866 21.313 -2.323 1.00 57.72 95 TYR A O 1
ATOM 828 N N . VAL A 1 96 ? 5.705 20.069 -0.873 1.00 55.03 96 VAL A N 1
ATOM 829 C CA . VAL A 1 96 ? 6.015 18.817 -1.569 1.00 55.03 96 VAL A CA 1
ATOM 830 C C . VAL A 1 96 ? 5.089 18.751 -2.780 1.00 55.03 96 VAL A C 1
ATOM 832 O O . VAL A 1 96 ? 3.900 19.021 -2.644 1.00 55.03 96 VAL A O 1
ATOM 835 N N . GLU A 1 97 ? 5.605 18.446 -3.974 1.00 54.25 97 GLU A N 1
ATOM 836 C CA . GLU A 1 97 ? 4.739 18.157 -5.120 1.00 54.25 97 GLU A CA 1
ATOM 837 C C . GLU A 1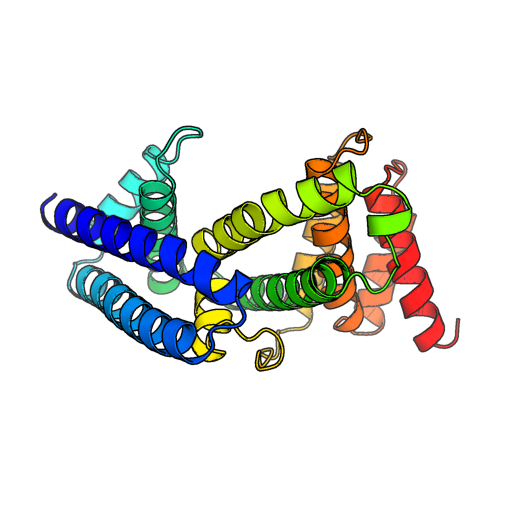 97 ? 3.796 17.010 -4.731 1.00 54.25 97 GLU A C 1
ATOM 839 O O . GLU A 1 97 ? 4.202 15.847 -4.709 1.00 54.25 97 GLU A O 1
ATOM 844 N N . ASP A 1 98 ? 2.532 17.346 -4.441 1.00 52.19 98 ASP A N 1
ATOM 845 C CA . ASP A 1 98 ? 1.461 16.447 -3.970 1.00 52.19 98 ASP A CA 1
ATOM 846 C C . ASP A 1 98 ? 1.278 15.190 -4.845 1.00 52.19 98 ASP A C 1
ATOM 848 O O . ASP A 1 98 ? 0.589 14.238 -4.495 1.00 52.19 98 ASP A O 1
ATOM 852 N N . SER A 1 99 ? 1.888 15.167 -6.024 1.00 55.06 99 SER A N 1
ATOM 853 C CA . SER A 1 99 ? 1.508 14.331 -7.147 1.00 55.06 99 SER A CA 1
ATOM 854 C C . SER A 1 99 ? 2.354 13.055 -7.322 1.00 55.06 99 SER A C 1
ATOM 856 O O . SER A 1 99 ? 1.868 12.102 -7.936 1.00 55.06 99 SER A O 1
ATOM 858 N N . VAL A 1 100 ? 3.547 12.948 -6.714 1.00 58.25 100 VAL A N 1
ATOM 859 C CA . VAL A 1 100 ? 4.300 11.668 -6.632 1.00 58.25 100 VAL A CA 1
ATOM 860 C C . VAL A 1 100 ? 3.615 10.682 -5.680 1.00 58.25 100 VAL A C 1
ATOM 862 O O . VAL A 1 100 ? 3.669 9.463 -5.869 1.00 58.25 100 VAL A O 1
ATOM 865 N N . ILE A 1 101 ? 2.926 11.198 -4.662 1.00 69.06 101 ILE A N 1
ATOM 866 C CA . ILE A 1 101 ? 2.422 10.381 -3.562 1.00 69.06 101 ILE A CA 1
ATOM 867 C C . ILE A 1 101 ? 1.198 9.548 -3.989 1.00 69.06 101 ILE A C 1
ATOM 869 O O . ILE A 1 101 ? 1.105 8.362 -3.657 1.00 69.06 101 ILE A O 1
ATOM 873 N N . TYR A 1 102 ? 0.331 10.097 -4.847 1.00 79.81 102 TYR A N 1
ATOM 874 C CA . TYR A 1 102 ? -0.816 9.368 -5.407 1.00 79.81 102 TYR A CA 1
ATOM 875 C C . TYR A 1 102 ? -0.416 8.229 -6.354 1.00 79.81 102 TYR A C 1
ATOM 877 O O . TYR A 1 102 ? -1.010 7.149 -6.300 1.00 79.81 102 TYR A O 1
ATOM 885 N N . ALA A 1 103 ? 0.624 8.420 -7.177 1.00 86.31 103 ALA A N 1
ATOM 886 C CA . ALA A 1 103 ? 1.147 7.368 -8.054 1.00 86.31 103 ALA A CA 1
ATOM 887 C C . ALA A 1 103 ? 1.567 6.133 -7.243 1.00 86.31 103 ALA A C 1
ATOM 889 O O . ALA A 1 103 ? 1.198 4.999 -7.568 1.00 86.31 103 ALA A O 1
ATOM 890 N N . ARG A 1 104 ? 2.278 6.366 -6.135 1.00 88.56 104 ARG A N 1
ATOM 891 C CA . ARG A 1 104 ? 2.704 5.325 -5.201 1.00 88.56 104 ARG A CA 1
ATOM 892 C C . ARG A 1 104 ? 1.520 4.652 -4.501 1.00 88.56 104 ARG A C 1
ATOM 894 O O . ARG A 1 104 ? 1.479 3.423 -4.449 1.00 88.56 104 ARG A O 1
ATOM 901 N N . ALA A 1 105 ? 0.555 5.419 -3.992 1.00 91.19 105 ALA A N 1
ATOM 902 C CA . ALA A 1 105 ? -0.634 4.878 -3.327 1.00 91.19 105 ALA A CA 1
ATOM 903 C C . ALA A 1 105 ? -1.456 3.967 -4.255 1.00 91.19 105 ALA A C 1
ATOM 905 O O . ALA A 1 105 ? -1.788 2.833 -3.895 1.00 91.19 105 ALA A O 1
ATOM 906 N N . ASN A 1 106 ? -1.700 4.417 -5.487 1.00 92.25 106 ASN A N 1
ATOM 907 C CA . ASN A 1 106 ? -2.388 3.634 -6.509 1.00 92.25 106 ASN A CA 1
ATOM 908 C C . ASN A 1 106 ? -1.636 2.338 -6.839 1.00 92.25 106 ASN A C 1
ATOM 910 O O . ASN A 1 106 ? -2.232 1.256 -6.878 1.00 92.25 106 ASN A O 1
ATOM 914 N N . ALA A 1 107 ? -0.315 2.428 -7.016 1.00 93.94 107 ALA A N 1
ATOM 915 C CA . ALA A 1 107 ? 0.525 1.269 -7.276 1.00 93.94 107 ALA A CA 1
ATOM 916 C C . ALA A 1 107 ? 0.470 0.264 -6.108 1.00 93.94 107 ALA A C 1
ATOM 918 O O . ALA A 1 107 ? 0.381 -0.946 -6.340 1.00 93.94 107 ALA A O 1
ATOM 919 N N . TYR A 1 108 ? 0.487 0.733 -4.853 1.00 95.19 108 TYR A N 1
ATOM 920 C CA . TYR A 1 108 ? 0.340 -0.131 -3.679 1.00 95.19 108 TYR A CA 1
ATOM 921 C C . TYR A 1 108 ? -1.007 -0.845 -3.676 1.00 95.19 108 TYR A C 1
ATOM 923 O O . TYR A 1 108 ? -1.045 -2.069 -3.530 1.00 95.19 108 TYR A O 1
ATOM 931 N N . ALA A 1 109 ? -2.106 -0.116 -3.879 1.00 95.12 109 ALA A N 1
ATOM 932 C CA . ALA A 1 109 ? -3.438 -0.709 -3.919 1.00 95.12 109 ALA A CA 1
ATOM 933 C C . ALA A 1 109 ? -3.558 -1.761 -5.036 1.00 95.12 109 ALA A C 1
ATOM 935 O O . ALA A 1 109 ? -4.073 -2.857 -4.804 1.00 95.12 109 ALA A O 1
ATOM 936 N N . TYR A 1 110 ? -3.020 -1.480 -6.230 1.00 95.31 110 TYR A N 1
ATOM 937 C CA . TYR A 1 110 ? -2.937 -2.452 -7.326 1.00 95.31 110 TYR A CA 1
ATOM 938 C C . TYR A 1 110 ? -2.136 -3.701 -6.940 1.00 95.31 110 TYR A C 1
ATOM 940 O O . TYR A 1 110 ? -2.588 -4.833 -7.142 1.00 95.31 110 TYR A O 1
ATOM 948 N N . SER A 1 111 ? -0.960 -3.498 -6.347 1.00 95.94 111 SER A N 1
ATOM 949 C CA . SER A 1 111 ? -0.065 -4.568 -5.921 1.00 95.94 111 SER A CA 1
ATOM 950 C C . SER A 1 111 ? -0.728 -5.494 -4.904 1.00 95.94 111 SER A C 1
ATOM 952 O O . SER A 1 111 ? -0.777 -6.713 -5.098 1.00 95.94 111 SER A O 1
ATOM 954 N N . TYR A 1 112 ? -1.351 -4.921 -3.873 1.00 95.06 112 TYR A N 1
ATOM 955 C CA . TYR A 1 112 ? -2.088 -5.692 -2.882 1.00 95.06 112 TYR A CA 1
ATOM 956 C C . TYR A 1 112 ? -3.274 -6.427 -3.488 1.00 95.06 112 TYR A C 1
ATOM 958 O O . TYR A 1 112 ? -3.441 -7.609 -3.203 1.00 95.06 112 TYR A O 1
ATOM 966 N N . LYS A 1 113 ? -4.042 -5.804 -4.388 1.00 93.81 113 LYS A N 1
ATOM 967 C CA . LYS A 1 113 ? -5.148 -6.477 -5.086 1.00 93.81 113 LYS A CA 1
ATOM 968 C C . LYS A 1 113 ? -4.681 -7.744 -5.801 1.00 93.81 113 LYS A C 1
ATOM 970 O O . LYS A 1 113 ? -5.297 -8.798 -5.649 1.00 93.81 113 LYS A O 1
ATOM 975 N N . LYS A 1 114 ? -3.568 -7.676 -6.539 1.00 93.38 114 LYS A N 1
ATOM 976 C CA . LYS A 1 114 ? -2.976 -8.841 -7.219 1.00 93.38 114 LYS A CA 1
ATOM 977 C C . LYS A 1 114 ? -2.537 -9.917 -6.228 1.00 93.38 114 LYS A C 1
ATOM 979 O O . LYS A 1 114 ? -2.861 -11.088 -6.419 1.00 93.38 114 LYS A O 1
ATOM 984 N N . ILE A 1 115 ? -1.832 -9.530 -5.166 1.00 93.69 115 ILE A N 1
ATOM 985 C CA . ILE A 1 115 ? -1.311 -10.471 -4.165 1.00 93.69 115 ILE A CA 1
ATOM 986 C C . ILE A 1 115 ? -2.451 -11.149 -3.398 1.00 93.69 115 ILE A C 1
ATOM 988 O O . ILE A 1 115 ? -2.453 -12.374 -3.278 1.00 93.69 115 ILE A O 1
ATOM 992 N N . PHE A 1 116 ? -3.442 -10.385 -2.929 1.00 90.50 116 PHE A N 1
ATOM 993 C CA . PHE A 1 116 ? -4.625 -10.919 -2.256 1.00 90.50 116 PHE A CA 1
ATOM 994 C C . PHE A 1 116 ? -5.402 -11.860 -3.170 1.00 90.50 116 PHE A C 1
ATOM 996 O O . PHE A 1 116 ? -5.759 -12.949 -2.736 1.00 90.50 116 PHE A O 1
ATOM 1003 N N . ASN A 1 117 ? -5.598 -11.514 -4.444 1.00 87.94 117 ASN A N 1
ATOM 1004 C CA . ASN A 1 117 ? -6.285 -12.404 -5.378 1.00 87.94 117 ASN A CA 1
ATOM 1005 C C . ASN A 1 117 ? -5.581 -13.758 -5.509 1.00 87.94 117 ASN A C 1
ATOM 1007 O O . ASN A 1 117 ? -6.253 -14.786 -5.506 1.00 87.94 117 ASN A O 1
ATOM 1011 N N . VAL A 1 118 ? -4.247 -13.774 -5.574 1.00 87.69 118 VAL A N 1
ATOM 1012 C CA . VAL A 1 118 ? -3.481 -15.024 -5.661 1.00 87.69 118 VAL A CA 1
ATOM 1013 C C . VAL A 1 118 ? -3.524 -15.805 -4.347 1.00 87.69 118 VAL A C 1
ATOM 1015 O O . VAL A 1 118 ? -3.785 -17.004 -4.375 1.00 87.69 118 VAL A O 1
ATOM 1018 N N . LEU A 1 119 ? -3.288 -15.147 -3.208 1.00 87.25 119 LEU A N 1
ATOM 1019 C CA . LEU A 1 119 ? -3.122 -15.812 -1.909 1.00 87.25 119 LEU A CA 1
ATOM 1020 C C . LEU A 1 119 ? -4.435 -16.134 -1.188 1.00 87.25 119 LEU A C 1
ATOM 1022 O O . LEU A 1 119 ? -4.486 -17.091 -0.422 1.00 87.25 119 LEU A O 1
ATOM 1026 N N . LEU A 1 120 ? -5.499 -15.357 -1.388 1.00 82.88 120 LEU A N 1
ATOM 1027 C CA . LEU A 1 120 ? -6.798 -15.638 -0.771 1.00 82.88 120 LEU A CA 1
ATOM 1028 C C . LEU A 1 120 ? -7.573 -16.691 -1.551 1.00 82.88 120 LEU A C 1
ATOM 1030 O O . LEU A 1 120 ? -8.146 -17.588 -0.937 1.00 82.88 120 LEU A O 1
ATOM 1034 N N . ASN A 1 121 ? -7.550 -16.606 -2.882 1.00 83.44 121 ASN A N 1
ATOM 1035 C CA . ASN A 1 121 ? -8.303 -17.522 -3.737 1.00 83.44 121 ASN A CA 1
ATOM 1036 C C . ASN A 1 121 ? -7.478 -18.734 -4.193 1.00 83.44 121 ASN A C 1
ATOM 1038 O O . ASN A 1 121 ? -7.995 -19.555 -4.943 1.00 83.44 121 ASN A O 1
ATOM 1042 N N . ASP A 1 122 ? -6.205 -18.823 -3.786 1.00 86.31 122 ASP A N 1
ATOM 1043 C CA . ASP A 1 122 ? -5.249 -19.859 -4.203 1.00 86.31 122 ASP A CA 1
ATOM 1044 C C . ASP A 1 122 ? -5.292 -20.137 -5.718 1.00 86.31 122 ASP A C 1
ATOM 1046 O O . ASP A 1 122 ? -5.291 -21.278 -6.171 1.00 86.31 122 ASP A O 1
ATOM 1050 N N . THR A 1 123 ? -5.374 -19.074 -6.530 1.00 86.25 123 THR A N 1
ATOM 1051 C CA . THR A 1 123 ? -5.644 -19.187 -7.985 1.00 86.25 123 THR A CA 1
ATOM 1052 C C . THR A 1 123 ? -4.600 -19.988 -8.767 1.00 86.25 123 THR A C 1
ATOM 1054 O O . THR A 1 123 ? -4.848 -20.363 -9.910 1.00 86.25 123 THR A O 1
ATOM 1057 N N . LEU A 1 124 ? -3.435 -20.235 -8.163 1.00 87.12 124 LEU A N 1
ATOM 1058 C CA . LEU A 1 124 ? -2.325 -20.987 -8.743 1.00 87.12 124 LEU A CA 1
ATOM 1059 C C . LEU A 1 124 ? -2.126 -22.360 -8.071 1.00 87.12 124 LEU A C 1
ATOM 1061 O O . LEU A 1 124 ? -1.095 -22.987 -8.299 1.00 87.12 124 LEU A O 1
ATOM 1065 N N . ASP A 1 125 ? -3.076 -22.825 -7.247 1.00 89.56 125 ASP A N 1
ATOM 1066 C CA . ASP A 1 125 ? -2.996 -24.098 -6.510 1.00 89.56 125 ASP A CA 1
ATOM 1067 C C . ASP A 1 125 ? -1.709 -24.230 -5.652 1.00 89.56 125 ASP A C 1
ATOM 1069 O O . ASP A 1 125 ? -1.173 -25.325 -5.437 1.00 89.56 125 ASP A O 1
ATOM 1073 N N . LEU A 1 126 ? -1.192 -23.113 -5.127 1.00 88.00 126 LEU A N 1
ATOM 1074 C CA . LEU A 1 126 ? 0.068 -23.049 -4.378 1.00 88.00 126 LEU A CA 1
ATOM 1075 C C . LEU A 1 126 ? -0.003 -23.847 -3.081 1.00 88.00 126 LEU A C 1
ATOM 1077 O O . LEU A 1 126 ? 1.002 -24.421 -2.655 1.00 88.00 126 LEU A O 1
ATOM 1081 N N . LYS A 1 127 ? -1.190 -23.949 -2.474 1.00 91.62 127 LYS A N 1
ATOM 1082 C CA . LYS A 1 127 ? -1.384 -24.756 -1.267 1.00 91.62 127 LYS A CA 1
ATOM 1083 C C . LYS A 1 127 ? -1.092 -26.239 -1.502 1.00 91.62 127 LYS A C 1
ATOM 1085 O O . LYS A 1 127 ? -0.669 -26.920 -0.569 1.00 91.62 127 LYS A O 1
ATOM 1090 N N . LYS A 1 128 ? -1.304 -26.748 -2.724 1.00 93.44 128 LYS A N 1
ATOM 1091 C CA . LYS A 1 128 ? -0.967 -28.135 -3.096 1.00 93.44 128 LYS A CA 1
ATOM 1092 C C . LYS A 1 128 ? 0.533 -28.324 -3.317 1.00 93.44 128 LYS A C 1
ATOM 1094 O O . LYS A 1 128 ? 1.027 -29.429 -3.117 1.00 93.44 128 LYS A O 1
ATOM 1099 N N . VAL A 1 129 ? 1.230 -27.270 -3.740 1.00 93.06 129 VAL A N 1
ATOM 1100 C CA . VAL A 1 129 ? 2.678 -27.288 -3.985 1.00 93.06 129 VAL A CA 1
ATOM 1101 C C . VAL A 1 129 ? 3.440 -27.262 -2.662 1.00 93.06 129 VAL A C 1
ATOM 1103 O O . VAL A 1 129 ? 4.257 -28.144 -2.410 1.00 93.06 129 VAL A O 1
ATOM 1106 N N . ASP A 1 130 ? 3.142 -26.286 -1.802 1.00 93.69 130 ASP A N 1
ATOM 1107 C CA . ASP A 1 130 ? 3.697 -26.190 -0.451 1.00 93.69 130 ASP A CA 1
ATOM 1108 C C . ASP A 1 130 ? 2.708 -25.482 0.484 1.00 93.69 130 ASP A C 1
ATOM 1110 O O . ASP A 1 130 ? 2.654 -24.252 0.588 1.00 93.69 130 ASP A O 1
ATOM 1114 N N . SER A 1 131 ? 1.926 -26.278 1.215 1.00 94.38 131 SER A N 1
ATOM 1115 C CA . SER A 1 131 ? 0.924 -25.754 2.142 1.00 94.38 131 SER A CA 1
ATOM 1116 C C . SER A 1 131 ? 1.533 -24.937 3.280 1.00 94.38 131 SER A C 1
ATOM 1118 O O . SER A 1 131 ? 0.893 -24.016 3.780 1.00 94.38 131 SER A O 1
ATOM 1120 N N . LYS A 1 132 ? 2.746 -25.280 3.734 1.00 94.75 132 LYS A N 1
ATOM 1121 C CA . LYS A 1 132 ? 3.370 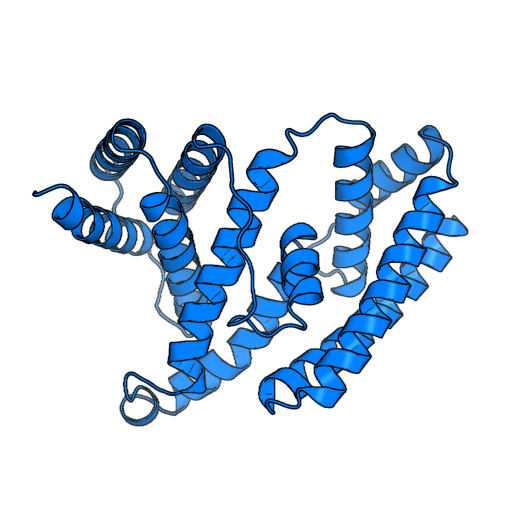-24.600 4.875 1.00 94.75 132 LYS A CA 1
ATOM 1122 C C . LYS A 1 132 ? 3.825 -23.208 4.455 1.00 94.75 132 LYS A C 1
ATOM 1124 O O . LYS A 1 132 ? 3.509 -22.240 5.143 1.00 94.75 132 LYS A O 1
ATOM 1129 N N . PHE A 1 133 ? 4.518 -23.121 3.324 1.00 92.12 133 PHE A N 1
ATOM 1130 C CA . PHE A 1 133 ? 4.966 -21.859 2.749 1.00 92.12 133 PHE A CA 1
ATOM 1131 C C . PHE A 1 133 ? 3.781 -20.946 2.411 1.00 92.12 133 PHE A C 1
ATOM 1133 O O . PHE A 1 133 ? 3.770 -19.776 2.792 1.00 92.12 133 PHE A O 1
ATOM 1140 N N . PHE A 1 134 ? 2.735 -21.495 1.785 1.00 91.88 134 PHE A N 1
ATOM 1141 C CA . PHE A 1 134 ? 1.524 -20.751 1.436 1.00 91.88 134 PHE A CA 1
ATOM 1142 C C . PHE A 1 134 ? 0.823 -20.138 2.661 1.00 91.88 134 PHE A C 1
ATOM 1144 O O . PHE A 1 134 ? 0.559 -18.934 2.696 1.00 91.88 134 PHE A O 1
ATOM 1151 N N . GLU A 1 135 ? 0.564 -20.933 3.705 1.00 90.81 135 GLU A N 1
ATOM 1152 C CA . GLU A 1 135 ? -0.090 -20.437 4.925 1.00 90.81 135 GLU A CA 1
ATOM 1153 C C . GLU A 1 135 ? 0.798 -19.431 5.683 1.00 90.81 135 GLU A C 1
ATOM 1155 O O . GLU A 1 135 ? 0.296 -18.473 6.274 1.00 90.81 135 GLU A O 1
ATOM 1160 N N . ASN A 1 136 ? 2.124 -19.596 5.644 1.00 92.12 136 ASN A N 1
ATOM 1161 C CA . ASN A 1 136 ? 3.066 -18.636 6.219 1.00 92.12 136 ASN A CA 1
ATOM 1162 C C . ASN A 1 136 ? 3.085 -17.302 5.456 1.00 92.12 136 ASN A C 1
ATOM 1164 O O . ASN A 1 136 ? 3.080 -16.247 6.091 1.00 92.12 136 ASN A O 1
ATOM 1168 N N . MET A 1 137 ? 3.060 -17.324 4.120 1.00 91.31 137 MET A N 1
ATOM 1169 C CA . MET A 1 137 ? 2.899 -16.112 3.312 1.00 91.31 137 MET A CA 1
ATOM 1170 C C . MET A 1 137 ? 1.596 -15.396 3.656 1.00 91.31 137 MET A C 1
ATOM 1172 O O . MET A 1 137 ? 1.597 -14.191 3.893 1.00 91.31 137 MET A O 1
ATOM 1176 N N . LYS A 1 138 ? 0.486 -16.133 3.752 1.00 89.12 138 LYS A N 1
ATOM 1177 C CA . LYS A 1 138 ? -0.818 -15.552 4.080 1.00 89.12 138 LYS A CA 1
ATOM 1178 C C . LYS A 1 138 ? -0.815 -14.873 5.459 1.00 89.12 138 LYS A C 1
ATOM 1180 O O . LYS A 1 138 ? -1.320 -13.762 5.588 1.00 89.12 138 LYS A O 1
ATOM 1185 N N . LYS A 1 139 ? -0.156 -15.472 6.459 1.00 88.56 139 LYS A N 1
ATOM 1186 C CA . LYS A 1 139 ? 0.044 -14.862 7.791 1.00 88.56 139 LYS A CA 1
ATOM 1187 C C . LYS A 1 139 ? 0.898 -13.592 7.765 1.00 88.56 139 LYS A C 1
ATOM 1189 O O . LYS A 1 139 ? 0.667 -12.698 8.570 1.00 88.56 139 LYS A O 1
ATOM 1194 N N . LYS A 1 140 ? 1.894 -13.513 6.876 1.00 90.00 140 LYS A N 1
ATOM 1195 C CA . LYS A 1 140 ? 2.772 -12.336 6.732 1.00 90.00 140 LYS A CA 1
ATO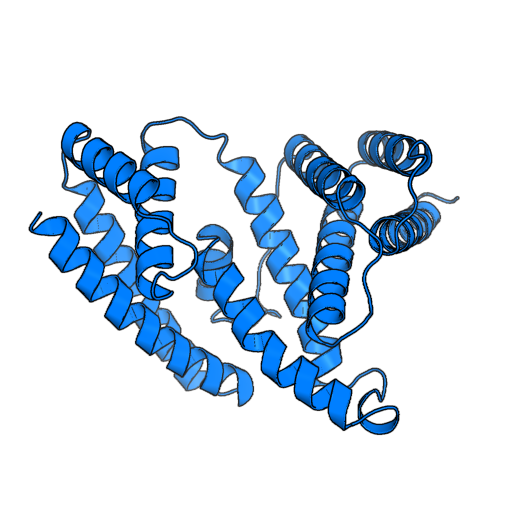M 1196 C C . LYS A 1 140 ? 2.157 -11.222 5.875 1.00 90.00 140 LYS A C 1
ATOM 1198 O O . LYS A 1 140 ? 2.563 -10.069 6.006 1.00 90.00 140 LYS A O 1
ATOM 1203 N N . LEU A 1 141 ? 1.171 -11.543 5.035 1.00 90.75 141 LEU A N 1
ATOM 1204 C CA . LEU A 1 141 ? 0.541 -10.597 4.114 1.00 90.75 141 LEU A CA 1
ATOM 1205 C C . LEU A 1 141 ? -0.137 -9.431 4.838 1.00 90.75 141 LEU A C 1
ATOM 1207 O O . LEU A 1 141 ? 0.137 -8.281 4.512 1.00 90.75 141 LEU A O 1
ATOM 1211 N N . TYR A 1 142 ? -0.997 -9.716 5.817 1.00 87.38 142 TYR A N 1
ATOM 1212 C CA . TYR A 1 142 ? -1.749 -8.675 6.520 1.00 87.38 142 TYR A CA 1
ATOM 1213 C C . TYR A 1 142 ? -0.865 -7.717 7.328 1.00 87.38 142 TYR A C 1
ATOM 1215 O O . TYR A 1 142 ? -1.079 -6.514 7.210 1.00 87.38 142 TYR A O 1
ATOM 1223 N N . PRO A 1 143 ? 0.158 -8.180 8.075 1.00 86.75 143 PRO A N 1
ATOM 1224 C CA . PRO A 1 143 ? 1.139 -7.284 8.682 1.00 86.75 143 PRO A CA 1
ATOM 1225 C C . PRO A 1 143 ? 1.846 -6.377 7.668 1.00 86.75 143 PRO A C 1
ATOM 1227 O O . PRO A 1 143 ? 1.998 -5.187 7.925 1.00 86.75 143 PRO A O 1
ATOM 1230 N N . CYS A 1 144 ? 2.240 -6.912 6.505 1.00 88.94 144 CYS A N 1
ATOM 1231 C CA . CYS A 1 144 ? 2.867 -6.121 5.441 1.00 88.94 144 CYS A CA 1
ATOM 1232 C C . CYS A 1 144 ? 1.901 -5.070 4.872 1.00 88.94 144 CYS A C 1
ATOM 1234 O O . CYS A 1 144 ? 2.258 -3.898 4.784 1.00 88.94 144 CYS A O 1
ATOM 1236 N N . PHE A 1 145 ? 0.670 -5.480 4.546 1.00 90.38 145 PHE A N 1
ATOM 1237 C CA . PHE A 1 145 ? -0.399 -4.592 4.083 1.00 90.38 145 PHE A CA 1
ATOM 1238 C C . PHE A 1 145 ? -0.643 -3.462 5.068 1.00 90.38 145 PHE A C 1
ATOM 1240 O O . PHE A 1 145 ? -0.600 -2.293 4.707 1.00 90.38 145 PHE A O 1
ATOM 1247 N N . PHE A 1 146 ? -0.826 -3.816 6.331 1.00 86.50 146 PHE A N 1
ATOM 1248 C CA . PHE A 1 146 ? -1.108 -2.862 7.378 1.00 86.50 146 PHE A CA 1
ATOM 1249 C C . PHE A 1 146 ? 0.038 -1.878 7.617 1.00 86.50 146 PHE A C 1
ATOM 1251 O O . PHE A 1 146 ? -0.208 -0.683 7.757 1.00 86.50 146 PHE A O 1
ATOM 1258 N N . SER A 1 147 ? 1.282 -2.362 7.601 1.00 86.12 147 SER A N 1
ATOM 1259 C CA . SER A 1 147 ? 2.460 -1.502 7.697 1.00 86.12 147 SER A CA 1
ATOM 1260 C C . SER A 1 147 ? 2.489 -0.470 6.571 1.00 86.12 147 SER A C 1
ATOM 1262 O O . SER A 1 147 ? 2.713 0.701 6.844 1.00 86.12 147 SER A O 1
ATOM 1264 N N . ASP A 1 148 ? 2.235 -0.866 5.322 1.00 89.75 148 ASP A N 1
ATOM 1265 C CA . ASP A 1 148 ? 2.230 0.089 4.208 1.00 89.75 148 ASP A CA 1
ATOM 1266 C C . ASP A 1 148 ? 1.067 1.089 4.316 1.00 89.75 148 ASP A C 1
ATOM 1268 O O . ASP A 1 148 ? 1.265 2.273 4.059 1.00 89.75 148 ASP A O 1
ATOM 1272 N N . VAL A 1 149 ? -0.123 0.646 4.745 1.00 89.00 149 VAL A N 1
ATOM 1273 C CA . VAL A 1 149 ? -1.280 1.530 4.992 1.00 89.00 149 VAL A CA 1
ATOM 1274 C C . VAL A 1 149 ? -0.956 2.579 6.053 1.00 89.00 149 VAL A C 1
ATOM 1276 O O . VAL A 1 149 ? -1.280 3.746 5.886 1.00 89.00 149 VAL A O 1
ATOM 1279 N N . MET A 1 150 ? -0.278 2.194 7.134 1.00 80.62 150 MET A N 1
ATOM 1280 C CA . MET A 1 150 ? 0.074 3.127 8.209 1.00 80.62 150 MET A CA 1
ATOM 1281 C C . MET A 1 150 ? 1.152 4.139 7.828 1.00 80.62 150 MET A C 1
ATOM 1283 O O . MET A 1 150 ? 1.201 5.214 8.421 1.00 80.62 150 MET A O 1
ATOM 1287 N N . LEU A 1 151 ? 2.014 3.788 6.875 1.00 80.38 151 LEU A N 1
ATOM 1288 C CA . LEU A 1 151 ? 3.156 4.601 6.458 1.00 80.38 151 LEU A CA 1
ATOM 1289 C C . LEU A 1 151 ? 2.868 5.447 5.205 1.00 80.38 151 LEU A C 1
ATOM 1291 O O . LEU A 1 151 ? 3.682 6.296 4.849 1.00 80.38 151 LEU A O 1
ATOM 1295 N N . CYS A 1 152 ? 1.729 5.232 4.539 1.00 85.56 152 CYS A N 1
ATOM 1296 C CA . CYS A 1 152 ? 1.312 5.956 3.338 1.00 85.56 152 CYS A CA 1
ATOM 1297 C C . CYS A 1 152 ? -0.127 6.484 3.515 1.00 85.56 152 CYS A C 1
ATOM 1299 O O . CYS A 1 152 ? -1.080 5.749 3.241 1.00 85.56 152 CYS A O 1
ATOM 1301 N N . PRO A 1 153 ? -0.306 7.740 3.973 1.00 84.62 153 PRO A N 1
ATOM 1302 C CA . PRO A 1 153 ? -1.628 8.327 4.227 1.00 84.62 153 PRO A CA 1
ATOM 1303 C C . PRO A 1 153 ? -2.578 8.301 3.027 1.00 84.62 153 PRO A C 1
ATOM 1305 O O . PRO A 1 153 ? -3.780 8.109 3.188 1.00 84.62 153 PRO A O 1
ATOM 1308 N N . GLU A 1 154 ? -2.046 8.449 1.820 1.00 87.12 154 GLU A N 1
ATOM 1309 C CA . GLU A 1 154 ? -2.794 8.452 0.565 1.00 87.12 154 GLU A CA 1
ATOM 1310 C C . GLU A 1 154 ? -3.292 7.045 0.229 1.00 87.12 154 GLU A C 1
ATOM 1312 O O . GLU A 1 154 ? -4.401 6.882 -0.274 1.00 87.12 154 GLU A O 1
ATOM 1317 N N . LEU A 1 155 ? -2.513 6.005 0.555 1.00 91.75 155 LEU A N 1
ATOM 1318 C CA . LEU A 1 155 ? -2.977 4.620 0.468 1.00 91.75 155 LEU A CA 1
ATOM 1319 C C . LEU A 1 155 ? -4.076 4.353 1.501 1.00 91.75 155 LEU A C 1
ATOM 1321 O O . LEU A 1 155 ? -5.081 3.724 1.177 1.00 91.75 155 LEU A O 1
ATOM 1325 N N . GLU A 1 156 ? -3.894 4.823 2.736 1.00 91.38 156 GLU A N 1
ATOM 1326 C CA . GLU A 1 156 ? -4.910 4.733 3.787 1.00 91.38 156 GLU A CA 1
ATOM 1327 C C . GLU A 1 156 ? -6.224 5.394 3.356 1.00 91.38 156 GLU A C 1
ATOM 1329 O O . GLU A 1 156 ? -7.283 4.774 3.452 1.00 91.38 156 GLU A O 1
ATOM 1334 N N . GLU A 1 157 ? -6.164 6.608 2.816 1.00 90.25 157 GLU A N 1
ATOM 1335 C CA . GLU A 1 157 ? -7.327 7.340 2.317 1.00 90.25 157 GLU A CA 1
ATOM 1336 C C . GLU A 1 157 ? -8.015 6.629 1.153 1.00 90.25 157 GLU A C 1
ATOM 1338 O O . GLU A 1 157 ? -9.235 6.433 1.171 1.00 90.25 157 GLU A O 1
ATOM 1343 N N . LEU A 1 158 ? -7.227 6.161 0.181 1.00 92.50 158 LEU A N 1
ATOM 1344 C CA . LEU A 1 158 ? -7.718 5.393 -0.957 1.00 92.50 158 LEU A CA 1
ATOM 1345 C C . LEU A 1 158 ? -8.498 4.156 -0.493 1.00 92.50 158 LEU A C 1
ATOM 1347 O O . LEU A 1 158 ? -9.602 3.890 -0.971 1.00 92.50 158 LEU A O 1
ATOM 1351 N N . LEU A 1 159 ? -7.967 3.418 0.482 1.00 93.81 159 LEU A N 1
ATOM 1352 C CA . LEU A 1 159 ? -8.612 2.220 1.014 1.00 93.81 159 LEU A CA 1
ATOM 1353 C C . LEU A 1 159 ? -9.835 2.537 1.874 1.00 93.81 159 LEU A C 1
ATOM 1355 O O . LEU A 1 159 ? -10.839 1.836 1.762 1.00 93.81 159 LEU A O 1
ATOM 1359 N N . LEU A 1 160 ? -9.789 3.587 2.695 1.00 92.88 160 LEU A N 1
ATOM 1360 C CA . LEU A 1 160 ? -10.931 4.028 3.499 1.00 92.88 160 LEU A CA 1
ATOM 1361 C C . LEU A 1 160 ? -12.105 4.446 2.609 1.00 92.88 160 LEU A C 1
ATOM 1363 O O . LEU A 1 160 ? -13.240 4.057 2.885 1.00 92.88 160 LEU A O 1
ATOM 1367 N N . SER A 1 161 ? -11.839 5.149 1.503 1.00 92.00 161 SER A N 1
ATOM 1368 C CA . SER A 1 161 ? -12.867 5.527 0.522 1.00 92.00 161 SER A CA 1
ATOM 1369 C C . SER A 1 161 ? -13.541 4.310 -0.131 1.00 92.00 161 SER A C 1
ATOM 1371 O O . SER A 1 161 ? -14.735 4.334 -0.435 1.00 92.00 161 SER A O 1
ATOM 1373 N N . ALA A 1 162 ? -12.796 3.210 -0.272 1.00 92.75 162 ALA A N 1
ATOM 1374 C CA . ALA A 1 162 ? -13.263 1.946 -0.829 1.00 92.75 162 ALA A CA 1
ATOM 1375 C C . ALA A 1 162 ? -13.776 0.955 0.236 1.00 92.75 162 ALA A C 1
ATOM 1377 O O . ALA A 1 162 ? -14.115 -0.182 -0.102 1.00 92.75 162 ALA A O 1
ATOM 1378 N N . ASN A 1 163 ? -13.834 1.347 1.516 1.00 92.06 163 ASN A N 1
ATOM 1379 C CA . ASN A 1 163 ? -14.120 0.459 2.652 1.00 92.06 163 ASN A CA 1
ATOM 1380 C C . ASN A 1 163 ? -13.253 -0.812 2.641 1.00 92.06 163 ASN A C 1
ATOM 1382 O O . ASN A 1 163 ? -13.758 -1.912 2.848 1.00 92.06 163 ASN A O 1
ATOM 1386 N N . PHE A 1 164 ? -11.964 -0.672 2.327 1.00 91.31 164 PHE A N 1
ATOM 1387 C CA . PHE A 1 164 ? -10.989 -1.761 2.210 1.00 91.31 164 PHE A CA 1
ATOM 1388 C C . PHE A 1 164 ? -11.365 -2.876 1.217 1.00 91.31 164 PHE A C 1
ATOM 1390 O O . PHE A 1 164 ? -10.718 -3.924 1.190 1.00 91.31 164 PHE A O 1
ATOM 1397 N N . ASP A 1 165 ? -12.352 -2.652 0.347 1.00 90.12 165 ASP A N 1
ATOM 1398 C CA . ASP A 1 165 ? -12.625 -3.523 -0.789 1.00 90.12 165 ASP A CA 1
ATOM 1399 C C . ASP A 1 165 ? -11.769 -3.074 -1.978 1.00 90.12 165 ASP A C 1
ATOM 1401 O O . ASP A 1 165 ? -12.100 -2.136 -2.704 1.00 90.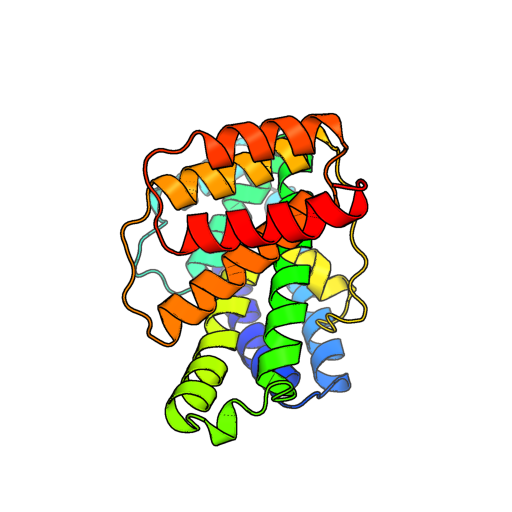12 165 ASP A O 1
ATOM 1405 N N . LEU A 1 166 ? -10.654 -3.776 -2.200 1.00 89.25 166 LEU A N 1
ATOM 1406 C CA . LEU A 1 166 ? -9.718 -3.518 -3.304 1.00 89.25 166 LEU A CA 1
ATOM 1407 C C . LEU A 1 166 ? -10.368 -3.628 -4.698 1.00 89.25 166 LEU A C 1
ATOM 1409 O O . LEU A 1 166 ? -9.789 -3.187 -5.696 1.00 89.25 166 LEU A O 1
ATOM 1413 N N . ASN A 1 167 ? -11.564 -4.214 -4.809 1.00 89.19 167 ASN A N 1
ATOM 1414 C CA . ASN A 1 167 ? -12.320 -4.212 -6.060 1.00 89.19 167 ASN A CA 1
ATOM 1415 C C . ASN A 1 167 ? -13.046 -2.892 -6.317 1.00 89.19 167 ASN A C 1
ATOM 1417 O O . ASN A 1 167 ? -13.262 -2.568 -7.481 1.00 89.19 167 ASN A O 1
ATOM 1421 N N . ASN A 1 168 ? -13.348 -2.133 -5.263 1.00 91.94 168 ASN A N 1
ATOM 1422 C CA . ASN A 1 168 ? -14.032 -0.842 -5.332 1.00 91.94 168 ASN A CA 1
ATOM 1423 C C . ASN A 1 168 ? -13.063 0.349 -5.312 1.00 91.94 168 ASN A C 1
ATOM 1425 O O . ASN A 1 168 ? -13.511 1.490 -5.361 1.00 91.94 168 ASN A O 1
ATOM 1429 N N . VAL A 1 169 ? -11.750 0.100 -5.233 1.00 92.62 169 VAL A N 1
ATOM 1430 C CA . VAL A 1 169 ? -10.729 1.150 -5.322 1.00 92.62 169 VAL A CA 1
ATOM 1431 C C . VAL A 1 169 ? -10.821 1.848 -6.678 1.00 92.62 169 VAL A C 1
ATOM 1433 O O . VAL A 1 169 ? -10.717 1.207 -7.726 1.00 92.62 169 VAL A O 1
ATOM 1436 N N . VAL A 1 170 ? -10.989 3.168 -6.633 1.00 88.75 170 VAL A N 1
ATOM 1437 C CA . VAL A 1 170 ? -10.953 4.057 -7.795 1.00 88.75 170 VAL A CA 1
ATOM 1438 C C . VAL A 1 170 ? -9.585 4.719 -7.827 1.00 88.75 170 VAL A C 1
ATOM 1440 O O . VAL A 1 170 ? -9.234 5.444 -6.904 1.00 88.75 170 VAL A O 1
ATOM 1443 N N . TYR A 1 171 ? -8.807 4.448 -8.871 1.00 87.31 171 TYR A N 1
ATOM 1444 C CA . TYR A 1 171 ? -7.478 5.031 -9.027 1.00 87.31 171 TYR A CA 1
ATOM 1445 C C . TYR A 1 171 ? -7.584 6.485 -9.484 1.00 87.31 171 TYR A C 1
ATOM 1447 O O . TYR A 1 171 ? -8.332 6.790 -10.412 1.00 87.31 171 TYR A O 1
ATOM 1455 N N . THR A 1 172 ? -6.822 7.363 -8.841 1.00 80.56 172 THR A N 1
ATOM 1456 C CA . THR A 1 172 ? -6.721 8.772 -9.240 1.00 80.56 172 THR A CA 1
ATOM 1457 C C . THR A 1 172 ? -5.766 8.927 -10.421 1.00 80.56 172 THR A C 1
ATOM 1459 O O . THR A 1 172 ? -4.689 8.324 -10.421 1.00 80.56 172 THR A O 1
ATOM 1462 N N . ASP A 1 173 ? -6.118 9.768 -11.393 1.00 76.88 173 ASP A N 1
ATOM 1463 C CA . ASP A 1 173 ? -5.207 10.138 -12.477 1.00 76.88 173 ASP A CA 1
ATOM 1464 C C . ASP A 1 173 ? -3.949 10.809 -11.904 1.00 76.88 173 ASP A C 1
ATOM 1466 O O . ASP A 1 173 ? -4.022 11.686 -11.042 1.00 76.88 173 ASP A O 1
ATOM 1470 N N . CYS A 1 174 ? -2.779 10.376 -12.366 1.00 77.06 174 CYS A N 1
ATOM 1471 C CA . CYS A 1 174 ? -1.483 10.884 -11.920 1.00 77.06 174 CYS A CA 1
ATOM 1472 C C . CYS A 1 174 ? -0.757 11.522 -13.109 1.00 77.06 174 CYS A C 1
ATOM 1474 O O . CYS A 1 174 ? -0.830 10.994 -14.215 1.00 77.06 174 CYS A O 1
ATOM 1476 N N . ASN A 1 175 ? -0.035 12.625 -12.882 1.00 79.62 175 ASN A N 1
ATOM 1477 C CA . ASN A 1 175 ? 0.827 13.222 -13.909 1.00 79.62 175 ASN A CA 1
ATOM 1478 C C . ASN A 1 175 ? 1.880 12.198 -14.385 1.00 79.62 175 ASN A C 1
ATOM 1480 O O . ASN A 1 175 ? 2.492 11.512 -13.561 1.00 79.62 175 ASN A O 1
ATOM 1484 N N . GLU A 1 176 ? 2.090 12.122 -15.699 1.00 77.25 176 GLU A N 1
ATOM 1485 C CA . GLU A 1 176 ? 3.020 11.203 -16.369 1.00 77.25 176 GLU A CA 1
ATOM 1486 C C . GLU A 1 176 ? 4.446 11.330 -15.811 1.00 77.25 176 GLU A C 1
ATOM 1488 O O . GLU A 1 176 ? 5.065 10.319 -15.471 1.00 77.25 176 GLU A O 1
ATOM 1493 N N . GLU A 1 177 ? 4.917 12.559 -15.563 1.00 81.81 177 GLU A N 1
ATOM 1494 C CA . GLU A 1 177 ? 6.250 12.813 -14.996 1.00 81.81 177 GLU A CA 1
ATOM 1495 C C . GLU A 1 177 ? 6.448 12.127 -13.632 1.00 81.81 177 GLU A C 1
ATOM 1497 O O . GLU A 1 177 ? 7.512 11.575 -13.338 1.00 81.81 177 GLU A O 1
ATOM 1502 N N . ASN A 1 178 ? 5.400 12.059 -12.809 1.00 83.19 178 ASN A N 1
ATOM 1503 C CA . ASN A 1 178 ? 5.472 11.389 -11.511 1.00 83.19 178 ASN A CA 1
ATOM 1504 C C . ASN A 1 178 ? 5.483 9.876 -11.631 1.00 83.19 178 ASN A C 1
ATOM 1506 O O . ASN A 1 178 ? 6.178 9.208 -10.865 1.00 83.19 178 ASN A O 1
ATOM 1510 N N . ILE A 1 179 ? 4.717 9.332 -12.579 1.00 90.44 179 ILE A N 1
ATOM 1511 C CA . ILE A 1 179 ? 4.736 7.899 -12.866 1.00 90.44 179 ILE A CA 1
ATOM 1512 C C . ILE A 1 179 ? 6.141 7.511 -13.326 1.00 90.44 179 ILE A C 1
ATOM 1514 O O . ILE A 1 179 ? 6.691 6.532 -12.816 1.00 90.44 179 ILE A O 1
ATOM 1518 N N . LYS A 1 180 ? 6.771 8.305 -14.202 1.00 92.69 180 LYS A N 1
ATOM 1519 C CA . LYS A 1 180 ? 8.163 8.104 -14.623 1.00 92.69 180 LYS A CA 1
ATOM 1520 C C . LYS A 1 180 ? 9.131 8.158 -13.443 1.00 92.69 180 LYS A C 1
ATOM 1522 O O . LYS A 1 180 ? 9.906 7.216 -13.255 1.00 92.69 180 LYS A O 1
ATOM 1527 N N . ASN A 1 181 ? 9.062 9.208 -12.626 1.00 90.38 181 ASN A N 1
ATOM 1528 C CA . ASN A 1 181 ? 9.943 9.393 -11.471 1.00 90.38 181 ASN A CA 1
ATOM 1529 C C . ASN A 1 181 ? 9.814 8.245 -10.462 1.00 90.38 181 ASN A C 1
ATOM 1531 O O . ASN A 1 181 ? 10.820 7.674 -10.039 1.00 90.38 181 ASN A O 1
ATOM 1535 N N . GLU A 1 182 ? 8.592 7.836 -10.122 1.00 91.12 182 GLU A N 1
ATOM 1536 C CA . GLU A 1 182 ? 8.369 6.722 -9.200 1.00 91.12 182 GLU A CA 1
ATOM 1537 C C . GLU A 1 182 ? 8.805 5.378 -9.806 1.00 91.12 182 GLU A C 1
ATOM 1539 O O . GLU A 1 182 ? 9.392 4.543 -9.112 1.00 91.12 182 GLU A O 1
ATOM 1544 N N . THR A 1 183 ? 8.612 5.183 -11.116 1.00 95.19 183 THR A N 1
ATOM 1545 C CA . THR A 1 183 ? 9.126 3.998 -11.822 1.00 95.19 183 THR A CA 1
ATOM 1546 C C . THR A 1 183 ? 10.649 3.930 -11.733 1.00 95.19 183 THR A C 1
ATOM 1548 O O . THR A 1 183 ? 11.204 2.880 -11.402 1.00 95.19 183 THR A O 1
ATOM 1551 N N . MET A 1 184 ? 11.332 5.052 -11.979 1.00 95.25 184 MET A N 1
ATOM 1552 C CA . MET A 1 184 ? 12.787 5.147 -11.884 1.00 95.25 184 MET A CA 1
ATOM 1553 C C . MET A 1 184 ? 13.275 4.893 -10.453 1.00 95.25 184 MET A C 1
ATOM 1555 O O . MET A 1 184 ? 14.207 4.113 -10.252 1.00 95.25 184 MET A O 1
ATOM 1559 N N . ASN A 1 185 ? 12.607 5.466 -9.448 1.00 93.12 185 ASN A N 1
ATOM 1560 C CA . ASN A 1 185 ? 12.927 5.248 -8.036 1.00 93.12 185 ASN A CA 1
ATOM 1561 C C . ASN A 1 185 ? 12.874 3.763 -7.653 1.00 93.12 185 ASN A C 1
ATOM 1563 O O . ASN A 1 185 ? 13.765 3.277 -6.952 1.00 93.12 185 ASN A O 1
ATOM 1567 N N . LEU A 1 186 ? 11.878 3.015 -8.144 1.00 94.44 186 LEU A N 1
ATOM 1568 C CA . LEU A 1 186 ? 11.804 1.571 -7.909 1.00 94.44 186 LEU A CA 1
ATOM 1569 C C . LEU A 1 186 ? 12.977 0.814 -8.540 1.00 94.44 186 LEU A C 1
ATOM 1571 O O . LEU A 1 186 ? 13.490 -0.121 -7.919 1.00 94.44 186 LEU A O 1
ATOM 1575 N N . ILE A 1 187 ? 13.414 1.203 -9.742 1.00 95.69 187 ILE A N 1
ATOM 1576 C CA . ILE A 1 187 ? 14.572 0.585 -10.404 1.00 95.69 187 ILE A CA 1
ATOM 1577 C C . ILE A 1 187 ? 15.855 0.887 -9.626 1.00 95.69 187 ILE A C 1
ATOM 1579 O O . ILE A 1 187 ? 16.603 -0.041 -9.324 1.00 95.69 187 ILE A O 1
ATOM 1583 N N . LEU A 1 188 ? 16.086 2.149 -9.258 1.00 94.31 188 LEU A N 1
ATOM 1584 C CA . LEU A 1 188 ? 17.261 2.577 -8.490 1.00 94.31 188 LEU A CA 1
ATOM 1585 C C . LEU A 1 188 ? 17.341 1.861 -7.139 1.00 94.31 188 LEU A C 1
ATOM 1587 O O . LEU A 1 188 ? 18.390 1.343 -6.752 1.00 94.31 188 LEU A O 1
ATOM 1591 N N . TYR A 1 189 ? 16.209 1.763 -6.441 1.00 92.31 189 TYR A N 1
ATOM 1592 C CA . TYR A 1 189 ? 16.122 0.989 -5.210 1.00 92.31 189 TYR A CA 1
ATOM 1593 C C . TYR A 1 189 ? 16.466 -0.486 -5.456 1.00 92.31 189 TYR A C 1
ATOM 1595 O O . TYR A 1 189 ? 17.255 -1.073 -4.713 1.00 92.31 189 TYR A O 1
ATOM 1603 N N . ALA A 1 190 ? 15.907 -1.089 -6.511 1.00 92.44 190 ALA A N 1
ATOM 1604 C CA . ALA A 1 190 ? 16.169 -2.478 -6.862 1.00 92.44 190 ALA A CA 1
ATOM 1605 C C . ALA A 1 190 ? 17.638 -2.723 -7.238 1.00 92.44 190 ALA A C 1
ATOM 1607 O O . ALA A 1 190 ? 18.174 -3.762 -6.865 1.00 92.44 190 ALA A O 1
ATOM 1608 N N . GLU A 1 191 ? 18.316 -1.789 -7.904 1.00 91.00 191 GLU A N 1
ATOM 1609 C CA . GLU A 1 191 ? 19.746 -1.884 -8.225 1.00 91.00 191 GLU A CA 1
ATOM 1610 C C . GLU A 1 191 ? 20.612 -1.983 -6.953 1.00 91.00 191 GLU A C 1
ATOM 1612 O O . GLU A 1 191 ? 21.562 -2.777 -6.883 1.00 91.00 191 GLU A O 1
ATOM 1617 N N . GLY A 1 192 ? 20.232 -1.254 -5.900 1.00 88.44 192 GLY A N 1
ATOM 1618 C CA . GLY A 1 192 ? 20.881 -1.307 -4.590 1.00 88.44 192 GLY A CA 1
ATOM 1619 C C . GLY A 1 192 ? 20.774 -2.665 -3.884 1.00 88.44 192 GLY A C 1
ATOM 1620 O O . GLY A 1 192 ? 21.615 -2.989 -3.046 1.00 88.44 192 GLY A O 1
ATOM 1621 N N . LEU A 1 193 ? 19.798 -3.505 -4.243 1.00 88.12 193 LEU A N 1
ATOM 1622 C CA . LEU A 1 193 ? 19.561 -4.786 -3.573 1.00 88.12 193 LEU A CA 1
ATOM 1623 C C . LEU A 1 193 ? 20.567 -5.865 -3.984 1.00 88.12 193 LEU A C 1
ATOM 1625 O O . LEU A 1 193 ? 20.957 -5.988 -5.149 1.00 88.12 193 LEU A O 1
ATOM 1629 N N . ASN A 1 194 ? 20.963 -6.689 -3.019 1.00 85.38 194 ASN A N 1
ATOM 1630 C CA . ASN A 1 194 ? 21.702 -7.925 -3.271 1.00 85.38 194 ASN A CA 1
ATOM 1631 C C . ASN A 1 194 ? 20.755 -9.057 -3.679 1.00 85.38 194 ASN A C 1
ATOM 1633 O O . ASN A 1 194 ? 19.534 -8.931 -3.561 1.00 85.38 194 ASN A O 1
ATOM 1637 N N . ASP A 1 195 ? 21.323 -10.168 -4.146 1.00 80.06 195 ASP A N 1
ATOM 1638 C CA . ASP A 1 195 ? 20.538 -11.376 -4.367 1.00 80.06 195 ASP A CA 1
ATOM 1639 C C . ASP A 1 195 ? 19.907 -11.841 -3.056 1.00 80.06 195 ASP A C 1
ATOM 1641 O O . ASP A 1 195 ? 20.549 -11.887 -2.003 1.00 80.06 195 ASP A O 1
ATOM 1645 N N . ILE A 1 196 ? 18.617 -12.146 -3.135 1.00 83.00 196 ILE A N 1
ATOM 1646 C CA . ILE A 1 196 ? 17.802 -12.540 -1.993 1.00 83.00 196 ILE A CA 1
ATOM 1647 C C . ILE A 1 196 ? 17.623 -14.052 -1.985 1.00 83.00 196 ILE A C 1
ATOM 1649 O O . ILE A 1 196 ? 17.445 -14.685 -3.027 1.00 83.00 196 ILE A O 1
ATOM 1653 N N . VAL A 1 197 ? 17.624 -14.630 -0.788 1.00 84.75 197 VAL A N 1
ATOM 1654 C CA . VAL A 1 197 ? 17.156 -16.000 -0.586 1.00 84.75 197 VAL A CA 1
ATOM 1655 C C . VAL A 1 197 ? 15.635 -15.959 -0.495 1.00 84.75 197 VAL A C 1
ATOM 1657 O O . VAL A 1 197 ? 15.079 -15.181 0.283 1.00 84.75 197 VAL A O 1
ATOM 1660 N N . PHE A 1 198 ? 14.959 -16.781 -1.294 1.00 85.25 198 PHE A N 1
ATOM 1661 C CA . PHE A 1 198 ? 13.503 -16.854 -1.268 1.00 85.25 198 PHE A CA 1
ATOM 1662 C C . PHE A 1 198 ? 13.002 -17.555 -0.008 1.00 85.25 198 PHE A C 1
ATOM 1664 O O . PHE A 1 198 ? 13.089 -18.773 0.127 1.00 85.25 198 PHE A O 1
ATOM 1671 N N . ASP A 1 199 ? 12.438 -16.751 0.884 1.00 90.00 199 ASP A N 1
ATOM 1672 C CA . ASP A 1 199 ? 11.553 -17.156 1.969 1.00 90.00 199 ASP A CA 1
ATOM 1673 C C . ASP A 1 199 ? 10.198 -16.445 1.802 1.00 90.00 199 ASP A C 1
ATOM 1675 O O . ASP A 1 199 ? 9.988 -15.705 0.835 1.00 90.00 199 ASP A O 1
ATOM 1679 N N . GLU A 1 200 ? 9.251 -16.653 2.716 1.00 90.06 200 GLU A N 1
ATOM 1680 C CA . GLU A 1 200 ? 7.920 -16.054 2.595 1.00 90.06 200 GLU A CA 1
ATOM 1681 C C . GLU A 1 200 ? 7.949 -14.516 2.617 1.00 90.06 200 GLU A C 1
ATOM 1683 O O . GLU A 1 200 ? 7.147 -13.880 1.936 1.00 90.06 200 GLU A O 1
ATOM 1688 N N . ASP A 1 201 ? 8.867 -13.911 3.378 1.00 89.19 201 ASP A N 1
ATOM 1689 C CA . ASP A 1 201 ? 8.955 -12.452 3.518 1.00 89.19 201 ASP A CA 1
ATOM 1690 C C . ASP A 1 201 ? 9.577 -11.816 2.269 1.00 89.19 201 ASP A C 1
ATOM 1692 O O . ASP A 1 201 ? 9.002 -10.917 1.652 1.00 89.19 201 ASP A O 1
ATOM 1696 N N . ASN A 1 202 ? 10.710 -12.353 1.821 1.00 89.56 202 ASN A N 1
ATOM 1697 C CA . ASN A 1 202 ? 11.374 -11.931 0.595 1.00 89.56 202 ASN A CA 1
ATOM 1698 C C . ASN A 1 202 ? 10.500 -12.177 -0.639 1.00 89.56 202 ASN A C 1
ATOM 1700 O O . ASN A 1 202 ? 10.503 -11.356 -1.560 1.00 89.56 202 ASN A O 1
ATOM 1704 N N . THR A 1 203 ? 9.696 -13.244 -0.648 1.00 90.69 203 THR A N 1
ATOM 1705 C CA . THR A 1 203 ? 8.732 -13.511 -1.727 1.00 90.69 203 THR A CA 1
ATOM 1706 C C . THR A 1 203 ? 7.628 -12.461 -1.759 1.00 90.69 203 THR A C 1
ATOM 1708 O O . THR A 1 203 ? 7.385 -11.878 -2.815 1.00 90.69 203 THR A O 1
ATOM 1711 N N . LEU A 1 204 ? 7.000 -12.148 -0.619 1.00 91.75 204 LEU A N 1
ATOM 1712 C CA . LEU A 1 204 ? 5.983 -11.092 -0.544 1.00 91.75 204 LEU A CA 1
ATOM 1713 C C . LEU A 1 204 ? 6.547 -9.731 -0.960 1.00 91.75 204 LEU A C 1
ATOM 1715 O O . LEU A 1 204 ? 5.949 -9.048 -1.788 1.00 91.75 204 LEU A O 1
ATOM 1719 N N . LYS A 1 205 ? 7.731 -9.363 -0.457 1.00 90.50 205 LYS A N 1
ATOM 1720 C CA . LYS A 1 205 ? 8.422 -8.121 -0.833 1.00 90.50 205 LYS A CA 1
ATOM 1721 C C . LYS A 1 205 ? 8.734 -8.066 -2.330 1.00 90.50 205 LYS A C 1
ATOM 1723 O O . LYS A 1 205 ? 8.624 -7.006 -2.943 1.00 90.50 205 LYS A O 1
ATOM 1728 N N . THR A 1 206 ? 9.109 -9.196 -2.925 1.00 91.38 206 THR A N 1
ATOM 1729 C CA . THR A 1 206 ? 9.379 -9.312 -4.365 1.00 91.38 206 THR A CA 1
ATOM 1730 C C . THR A 1 206 ? 8.116 -9.135 -5.192 1.00 91.38 206 THR A C 1
ATOM 1732 O O . THR A 1 206 ? 8.099 -8.303 -6.097 1.00 91.38 206 THR A O 1
ATOM 1735 N N . LEU A 1 207 ? 7.044 -9.857 -4.854 1.00 92.94 207 LEU A N 1
ATOM 1736 C CA . LEU A 1 207 ? 5.748 -9.725 -5.519 1.00 92.94 207 LEU A CA 1
ATOM 1737 C C . LEU A 1 207 ? 5.217 -8.297 -5.402 1.00 92.94 207 LEU A C 1
ATOM 1739 O O . LEU A 1 207 ? 4.776 -7.728 -6.398 1.00 92.94 207 LEU A O 1
ATOM 1743 N N . LYS A 1 208 ? 5.341 -7.691 -4.214 1.00 93.88 208 LYS A N 1
ATOM 1744 C CA . LYS A 1 208 ? 4.928 -6.310 -3.971 1.00 93.88 208 LYS A CA 1
ATOM 1745 C C . LYS A 1 208 ? 5.609 -5.352 -4.942 1.00 93.88 208 LYS A C 1
ATOM 1747 O O . LYS A 1 208 ? 4.925 -4.612 -5.643 1.00 93.88 208 LYS A O 1
ATOM 1752 N N . ARG A 1 209 ? 6.943 -5.411 -5.025 1.00 94.50 209 ARG A N 1
ATOM 1753 C CA . ARG A 1 209 ? 7.750 -4.570 -5.925 1.00 94.50 209 ARG A CA 1
ATOM 1754 C C . ARG A 1 209 ? 7.452 -4.833 -7.393 1.00 94.50 209 ARG A C 1
ATOM 1756 O O . ARG A 1 209 ? 7.329 -3.883 -8.154 1.00 94.50 209 ARG A O 1
ATOM 1763 N N . LYS A 1 210 ? 7.303 -6.101 -7.784 1.00 95.44 210 LYS A N 1
ATOM 1764 C CA . LYS A 1 210 ? 6.943 -6.474 -9.154 1.00 95.44 210 LYS A CA 1
ATOM 1765 C C . LYS A 1 210 ? 5.624 -5.830 -9.574 1.00 95.44 210 LYS A C 1
ATOM 1767 O O . LYS A 1 210 ? 5.583 -5.190 -10.616 1.00 95.44 210 LYS A O 1
ATOM 1772 N N . TYR A 1 211 ? 4.569 -5.978 -8.776 1.00 96.44 211 TYR A N 1
ATOM 1773 C CA . TYR A 1 211 ? 3.257 -5.445 -9.143 1.00 96.44 211 TYR A CA 1
ATOM 1774 C C . TYR A 1 211 ? 3.162 -3.921 -8.996 1.00 96.44 211 TYR A C 1
ATOM 1776 O O . TYR A 1 211 ? 2.423 -3.299 -9.752 1.00 96.44 211 TYR A O 1
ATOM 1784 N N . LEU A 1 212 ? 3.934 -3.315 -8.082 1.00 95.75 212 LEU A N 1
ATOM 1785 C CA . LEU A 1 212 ? 4.134 -1.860 -8.048 1.00 95.75 212 LEU A CA 1
ATOM 1786 C C . LEU A 1 212 ? 4.700 -1.371 -9.389 1.00 95.75 212 LEU A C 1
ATOM 1788 O O . LEU A 1 212 ? 4.138 -0.481 -10.019 1.00 95.75 212 LEU A O 1
ATOM 1792 N N . PHE A 1 213 ? 5.781 -2.003 -9.846 1.00 97.12 213 PHE A N 1
ATOM 1793 C CA . PHE A 1 213 ? 6.430 -1.675 -11.110 1.00 97.12 213 PHE A CA 1
ATOM 1794 C C . PHE A 1 213 ? 5.521 -1.934 -12.320 1.00 97.12 213 PHE A C 1
ATOM 1796 O O . PHE A 1 213 ? 5.442 -1.096 -13.210 1.00 97.12 213 PHE A O 1
ATOM 1803 N N . GLU A 1 214 ? 4.779 -3.047 -12.330 1.00 96.69 214 GLU A N 1
ATOM 1804 C CA . GLU A 1 214 ? 3.774 -3.355 -13.358 1.00 96.69 214 GLU A CA 1
ATOM 1805 C C . GLU A 1 214 ? 2.715 -2.257 -13.475 1.00 96.69 214 GLU A C 1
ATOM 1807 O O . GLU A 1 214 ? 2.415 -1.822 -14.585 1.00 96.69 214 GLU A O 1
ATOM 1812 N N . TYR A 1 215 ? 2.171 -1.782 -12.350 1.00 95.44 215 TYR A N 1
ATOM 1813 C CA . TYR A 1 215 ? 1.208 -0.684 -12.368 1.00 95.44 215 TYR A CA 1
ATOM 1814 C C . TYR A 1 215 ? 1.808 0.567 -13.007 1.00 95.44 215 TYR A C 1
ATOM 1816 O O . TYR A 1 215 ? 1.214 1.130 -13.923 1.00 95.44 215 TYR A O 1
ATOM 1824 N N . LEU A 1 216 ? 2.986 0.990 -12.549 1.00 95.25 216 LEU A N 1
ATOM 1825 C CA . LEU A 1 216 ? 3.589 2.235 -13.014 1.00 95.25 216 LEU A CA 1
ATOM 1826 C C . LEU A 1 216 ? 3.949 2.161 -14.503 1.00 95.25 216 LEU A C 1
ATOM 1828 O O . LEU A 1 216 ? 3.549 3.032 -15.264 1.00 95.25 216 LEU A O 1
ATOM 1832 N N . VAL A 1 217 ? 4.573 1.068 -14.952 1.00 95.31 217 VAL A N 1
ATOM 1833 C CA . VAL A 1 217 ? 4.922 0.845 -16.367 1.00 95.31 217 VAL A CA 1
ATOM 1834 C C . VAL A 1 217 ? 3.698 0.837 -17.284 1.00 95.31 217 VAL A C 1
ATOM 1836 O O . VAL A 1 217 ? 3.765 1.307 -18.420 1.00 95.31 217 VAL A O 1
ATOM 1839 N N . ASN A 1 218 ? 2.565 0.311 -16.816 1.00 92.81 218 ASN A N 1
ATOM 1840 C CA . ASN A 1 218 ? 1.332 0.311 -17.603 1.00 92.81 218 ASN A CA 1
ATOM 1841 C C . ASN A 1 218 ? 0.750 1.716 -17.802 1.00 92.81 218 ASN A C 1
ATOM 1843 O O . ASN A 1 218 ? 0.035 1.923 -18.781 1.00 92.81 218 ASN A O 1
ATOM 1847 N N . ASN A 1 219 ? 1.081 2.653 -16.912 1.00 91.81 219 ASN A N 1
ATOM 1848 C CA . ASN A 1 219 ? 0.625 4.040 -16.944 1.00 91.81 219 ASN A CA 1
ATOM 1849 C C . ASN A 1 219 ? 1.678 5.014 -17.502 1.00 91.81 219 ASN A C 1
ATOM 1851 O O . ASN A 1 219 ? 1.447 6.217 -17.477 1.00 91.81 219 ASN A O 1
ATOM 1855 N N . LEU A 1 220 ? 2.816 4.522 -18.002 1.00 92.19 220 LEU A N 1
ATOM 1856 C CA . LEU A 1 220 ? 3.761 5.350 -18.751 1.00 92.19 220 LEU A CA 1
ATOM 1857 C C . LEU A 1 220 ? 3.251 5.594 -20.170 1.00 92.19 220 LEU A C 1
ATOM 1859 O O . LEU A 1 220 ? 2.710 4.679 -20.813 1.00 92.19 220 LEU A O 1
ATOM 1863 N N . ASP A 1 221 ? 3.518 6.796 -20.674 1.00 91.25 221 ASP A N 1
ATOM 1864 C CA . ASP A 1 221 ? 3.459 7.060 -22.102 1.00 91.25 221 ASP A CA 1
ATOM 1865 C C . ASP A 1 221 ? 4.533 6.247 -22.856 1.00 91.25 221 ASP A C 1
ATOM 1867 O O . ASP A 1 221 ? 5.337 5.505 -22.278 1.00 91.25 221 ASP A O 1
ATOM 1871 N N . TYR A 1 222 ? 4.517 6.327 -24.184 1.00 91.81 222 TYR A N 1
ATOM 1872 C CA . TYR A 1 222 ? 5.431 5.531 -24.995 1.00 91.81 222 TYR A CA 1
ATOM 1873 C C . TYR A 1 222 ? 6.898 5.980 -24.885 1.00 91.81 222 TYR A C 1
ATOM 1875 O O . TYR A 1 222 ? 7.780 5.119 -24.866 1.00 91.81 222 TYR A O 1
ATOM 1883 N N . GLU A 1 223 ? 7.174 7.283 -24.815 1.00 93.62 223 GLU A N 1
ATOM 1884 C CA . GLU A 1 223 ? 8.548 7.802 -24.784 1.00 93.62 223 GLU A CA 1
ATOM 1885 C C . GLU A 1 223 ? 9.190 7.538 -23.416 1.00 93.62 223 GLU A C 1
ATOM 1887 O O . GLU A 1 223 ? 10.288 6.986 -23.333 1.00 93.62 223 GLU A O 1
ATOM 1892 N N . ASP A 1 224 ? 8.457 7.783 -22.334 1.00 94.75 224 ASP A N 1
ATOM 1893 C CA . ASP A 1 224 ? 8.881 7.468 -20.977 1.00 94.75 224 ASP A CA 1
ATOM 1894 C C . ASP A 1 224 ? 9.045 5.961 -20.767 1.00 94.75 224 ASP A C 1
ATOM 1896 O O . ASP A 1 224 ? 9.984 5.519 -20.098 1.00 94.75 224 ASP A O 1
ATOM 1900 N N . PHE A 1 225 ? 8.183 5.140 -21.374 1.00 95.62 225 PHE A N 1
ATOM 1901 C CA . PHE A 1 225 ? 8.372 3.691 -21.389 1.00 95.62 225 PHE A CA 1
ATOM 1902 C C . PHE A 1 225 ? 9.698 3.293 -22.053 1.00 95.62 225 PHE A C 1
ATOM 1904 O O . PHE A 1 225 ? 10.393 2.404 -21.543 1.00 95.62 225 PHE A O 1
ATOM 1911 N N . LEU A 1 226 ? 10.060 3.916 -23.182 1.00 95.31 226 LEU A N 1
ATOM 1912 C CA . LEU A 1 226 ? 11.331 3.646 -23.855 1.00 95.31 226 LEU A CA 1
ATOM 1913 C C . LEU A 1 226 ? 12.520 4.040 -22.978 1.00 95.31 226 LEU A C 1
ATOM 1915 O O . LEU A 1 226 ? 13.423 3.217 -22.823 1.00 95.31 226 LEU A O 1
ATOM 1919 N N . ASP A 1 227 ? 12.478 5.216 -22.352 1.00 96.25 227 ASP A N 1
ATOM 1920 C CA . ASP A 1 227 ? 13.515 5.688 -21.430 1.00 96.25 227 ASP A CA 1
ATOM 1921 C C . ASP A 1 227 ? 13.714 4.719 -20.253 1.00 96.25 227 ASP A C 1
ATOM 1923 O O . ASP A 1 227 ? 14.836 4.295 -19.956 1.00 96.25 227 ASP A O 1
ATOM 1927 N N . ILE A 1 228 ? 12.618 4.315 -19.599 1.00 96.88 228 ILE A N 1
ATOM 1928 C CA . ILE A 1 228 ? 12.637 3.370 -18.475 1.00 96.88 228 ILE A CA 1
ATOM 1929 C C . ILE A 1 228 ? 13.194 2.011 -18.904 1.00 96.88 228 ILE A C 1
ATOM 1931 O O . ILE A 1 228 ? 14.023 1.424 -18.199 1.00 96.88 228 ILE A O 1
ATOM 1935 N N . LYS A 1 229 ? 12.763 1.499 -20.061 1.00 96.38 229 LYS A N 1
ATOM 1936 C CA . LYS A 1 229 ? 13.274 0.244 -20.62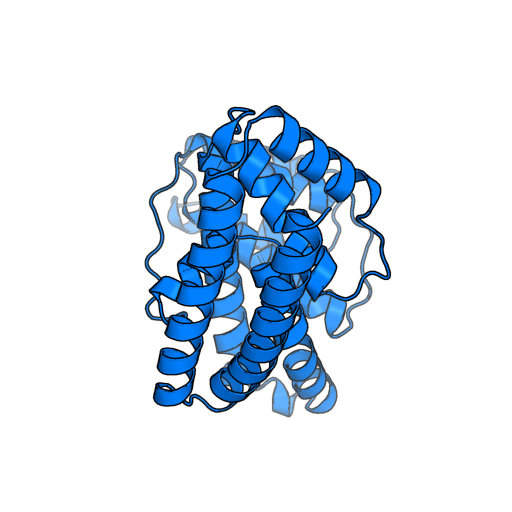0 1.00 96.38 229 LYS A CA 1
ATOM 1937 C C . LYS A 1 229 ? 14.773 0.353 -20.891 1.00 96.38 229 LYS A C 1
ATOM 1939 O O . LYS A 1 229 ? 15.524 -0.512 -20.443 1.00 96.38 229 LYS A O 1
ATOM 1944 N N . ASP A 1 230 ? 15.212 1.373 -21.617 1.00 96.31 230 ASP A N 1
ATOM 1945 C CA . ASP A 1 230 ? 16.611 1.514 -22.020 1.00 96.31 230 ASP A CA 1
ATOM 1946 C C . ASP A 1 230 ? 17.518 1.644 -20.788 1.00 96.31 230 ASP A C 1
ATOM 1948 O O . ASP A 1 230 ? 18.548 0.967 -20.706 1.00 96.31 230 ASP A O 1
ATOM 1952 N N . TYR A 1 231 ? 17.081 2.392 -19.768 1.00 96.50 231 TYR A N 1
ATOM 1953 C CA . TYR A 1 231 ? 17.770 2.448 -18.483 1.00 96.50 231 TYR A CA 1
ATOM 1954 C C . TYR A 1 231 ? 17.840 1.074 -17.798 1.00 96.50 231 TYR A C 1
ATOM 1956 O O . TYR A 1 231 ? 18.939 0.602 -17.494 1.00 96.50 231 TYR A O 1
ATOM 1964 N N . LEU A 1 232 ? 16.709 0.379 -17.618 1.00 96.12 232 LEU A N 1
ATOM 1965 C CA . LEU A 1 232 ? 16.660 -0.937 -16.965 1.00 96.12 232 LEU A CA 1
ATOM 1966 C C . LEU A 1 232 ? 17.557 -1.978 -17.660 1.00 96.12 232 LEU A C 1
ATOM 1968 O O . LEU A 1 232 ? 18.161 -2.837 -17.007 1.00 96.12 232 LEU A O 1
ATOM 1972 N N . TYR A 1 233 ? 17.650 -1.922 -18.989 1.00 95.50 233 TYR A N 1
ATOM 1973 C CA . TYR A 1 233 ? 18.500 -2.811 -19.780 1.00 95.50 233 TYR A CA 1
ATOM 1974 C C . TYR A 1 233 ? 19.976 -2.394 -19.797 1.00 95.50 233 TYR A C 1
ATOM 1976 O O . TYR A 1 233 ? 20.830 -3.255 -20.016 1.00 95.50 233 TYR A O 1
ATOM 1984 N N . SER A 1 234 ? 20.291 -1.132 -19.496 1.00 95.56 234 SER A N 1
ATOM 1985 C CA . SER A 1 234 ? 21.670 -0.653 -19.326 1.00 95.56 234 SER A CA 1
ATOM 1986 C C . SER A 1 234 ? 22.326 -1.133 -18.023 1.00 95.56 234 SER A C 1
ATOM 1988 O O . SER A 1 234 ? 23.558 -1.164 -17.920 1.00 95.56 234 SER A O 1
ATOM 1990 N N . LEU A 1 235 ? 21.521 -1.544 -17.034 1.00 93.69 235 LEU A N 1
ATOM 1991 C CA . LEU A 1 235 ? 22.011 -1.998 -15.736 1.00 93.69 235 LEU A CA 1
ATOM 1992 C C . LEU A 1 235 ? 22.910 -3.230 -15.869 1.00 93.69 235 LEU A C 1
ATOM 1994 O O . LEU A 1 235 ? 22.508 -4.284 -16.372 1.00 93.69 235 LEU A O 1
ATOM 1998 N N . LYS A 1 236 ? 24.131 -3.111 -15.336 1.00 86.62 236 LYS A N 1
ATOM 1999 C CA . LYS A 1 236 ? 25.120 -4.202 -15.303 1.00 86.62 236 LYS A CA 1
ATOM 2000 C C . LYS A 1 236 ? 24.776 -5.263 -14.263 1.00 86.62 236 LYS A C 1
ATOM 2002 O O . LYS A 1 236 ? 25.096 -6.436 -14.444 1.00 86.62 236 LYS A O 1
ATOM 2007 N N . LYS A 1 237 ? 24.155 -4.847 -13.159 1.00 82.62 237 LYS A N 1
ATOM 2008 C CA . LYS A 1 237 ? 23.734 -5.729 -12.074 1.00 82.62 237 LYS A CA 1
ATOM 2009 C C . LYS A 1 237 ? 22.351 -6.285 -12.395 1.00 82.62 237 LYS A C 1
ATOM 2011 O O . LYS A 1 237 ? 21.433 -5.535 -12.708 1.00 82.62 237 LYS A O 1
ATOM 2016 N N . CYS A 1 238 ? 22.200 -7.601 -12.305 1.00 82.19 238 CYS A N 1
ATOM 2017 C CA . CYS A 1 238 ? 20.932 -8.274 -12.565 1.00 82.19 238 CYS A CA 1
ATOM 2018 C C . CYS A 1 238 ? 20.590 -9.188 -11.390 1.00 82.19 238 CYS A C 1
ATOM 2020 O O . CYS A 1 238 ? 20.799 -10.395 -11.460 1.00 82.19 238 CYS A O 1
ATOM 2022 N N . ASN A 1 239 ? 20.083 -8.593 -10.310 1.00 89.88 239 ASN A N 1
ATOM 2023 C CA . ASN A 1 239 ? 19.460 -9.371 -9.243 1.00 89.88 239 ASN A CA 1
ATOM 2024 C C . ASN A 1 239 ? 18.059 -9.838 -9.667 1.00 89.88 239 ASN A C 1
ATOM 2026 O O . ASN A 1 239 ? 17.535 -9.454 -10.720 1.00 89.88 239 ASN A O 1
ATOM 2030 N N . PHE A 1 240 ? 17.436 -10.658 -8.826 1.00 90.50 240 PHE A N 1
ATOM 2031 C CA . PHE A 1 240 ? 16.125 -11.221 -9.129 1.00 90.50 240 PHE A CA 1
ATOM 2032 C C . PHE A 1 240 ? 15.030 -10.164 -9.362 1.00 90.50 240 PHE A C 1
ATOM 2034 O O . PHE A 1 240 ? 14.210 -10.329 -10.262 1.00 90.50 240 PHE A O 1
ATOM 2041 N N . ILE A 1 241 ? 15.010 -9.069 -8.594 1.00 92.88 241 ILE A N 1
ATOM 2042 C CA . ILE A 1 241 ? 14.001 -8.009 -8.771 1.00 92.88 241 ILE A CA 1
ATOM 2043 C C . ILE A 1 241 ? 14.156 -7.348 -10.141 1.00 92.88 241 ILE A C 1
ATOM 2045 O O . ILE A 1 241 ? 13.176 -7.214 -10.867 1.00 92.88 241 ILE A O 1
ATOM 2049 N N . ILE A 1 242 ? 15.389 -7.005 -10.526 1.00 94.94 242 ILE A N 1
ATOM 2050 C CA . ILE A 1 242 ? 15.688 -6.442 -11.849 1.00 94.94 242 ILE A CA 1
ATOM 2051 C C . ILE A 1 242 ? 15.283 -7.414 -12.964 1.00 94.94 242 ILE A C 1
ATOM 2053 O O . ILE A 1 242 ? 14.749 -6.993 -13.990 1.00 94.94 242 ILE A O 1
ATOM 2057 N N . PHE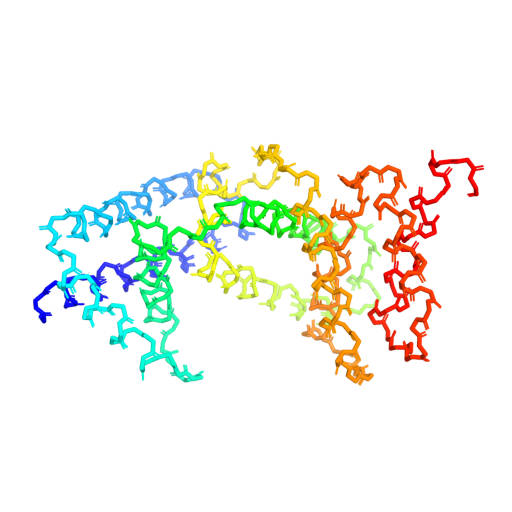 A 1 243 ? 15.487 -8.718 -12.769 1.00 93.50 243 PHE A N 1
ATOM 2058 C CA . PHE A 1 243 ? 15.031 -9.732 -13.718 1.00 93.50 243 PHE A CA 1
ATOM 2059 C C . PHE A 1 243 ? 13.500 -9.757 -13.865 1.00 93.50 243 PHE A C 1
ATOM 2061 O O . PHE A 1 243 ? 12.999 -9.785 -14.990 1.00 93.50 243 PHE A O 1
ATOM 2068 N N . GLU A 1 244 ? 12.747 -9.689 -12.764 1.00 94.44 244 GLU A N 1
ATOM 2069 C CA . GLU A 1 244 ? 11.282 -9.601 -12.822 1.00 94.44 244 GLU A CA 1
ATOM 2070 C C . GLU A 1 244 ? 10.801 -8.289 -13.457 1.00 94.44 244 GLU A C 1
ATOM 2072 O O . GLU A 1 244 ? 9.856 -8.311 -14.244 1.00 94.44 244 GLU A O 1
ATOM 2077 N N . PHE A 1 245 ? 11.478 -7.164 -13.211 1.00 96.50 245 PHE A N 1
ATOM 2078 C CA . PHE A 1 245 ? 11.173 -5.897 -13.886 1.00 96.50 245 PHE A CA 1
ATOM 2079 C C . PHE A 1 245 ? 11.382 -5.999 -15.401 1.00 96.50 245 PHE A C 1
ATOM 2081 O O . PHE A 1 245 ? 10.539 -5.551 -16.177 1.00 96.50 245 PHE A O 1
ATOM 2088 N N . LYS A 1 246 ? 12.456 -6.660 -15.855 1.00 95.94 246 LYS A N 1
ATOM 2089 C CA . LYS A 1 246 ? 12.699 -6.880 -17.291 1.00 95.94 246 LYS A CA 1
ATOM 2090 C C . LYS A 1 246 ? 11.593 -7.712 -17.944 1.00 95.94 246 LYS A C 1
ATOM 2092 O O . LYS A 1 246 ? 11.229 -7.434 -19.084 1.00 95.94 246 LYS A O 1
ATOM 2097 N N . LYS A 1 247 ? 11.019 -8.691 -17.232 1.00 95.19 247 LYS A N 1
ATOM 2098 C CA . LYS A 1 247 ? 9.848 -9.441 -17.723 1.00 95.19 247 LYS A CA 1
ATOM 2099 C C . LYS A 1 247 ? 8.629 -8.543 -17.904 1.00 95.19 247 LYS A C 1
ATOM 2101 O O . LYS A 1 247 ? 8.036 -8.580 -18.975 1.00 95.19 247 LYS A O 1
ATOM 2106 N N . VAL A 1 248 ? 8.313 -7.710 -16.911 1.00 96.31 248 VAL A N 1
ATOM 2107 C CA . VAL A 1 248 ? 7.200 -6.746 -16.989 1.00 96.31 248 VAL A CA 1
ATOM 2108 C C . VAL A 1 248 ? 7.363 -5.820 -18.199 1.00 96.31 248 VAL A C 1
ATOM 2110 O O . VAL A 1 248 ? 6.422 -5.629 -18.966 1.00 96.31 248 VAL A O 1
ATOM 2113 N N . ILE A 1 249 ? 8.573 -5.299 -18.428 1.00 96.12 249 ILE A N 1
ATOM 2114 C CA . ILE A 1 249 ? 8.866 -4.463 -19.600 1.00 96.12 249 ILE A CA 1
ATOM 2115 C C . ILE A 1 249 ? 8.650 -5.218 -20.916 1.00 96.12 249 ILE A C 1
ATOM 2117 O O . ILE A 1 249 ? 8.085 -4.656 -21.851 1.00 96.12 249 ILE A O 1
ATOM 2121 N N . ASN A 1 250 ? 9.066 -6.484 -21.001 1.00 94.06 250 ASN A N 1
ATOM 2122 C CA . ASN A 1 250 ? 8.856 -7.292 -22.205 1.00 94.06 250 ASN A CA 1
ATOM 2123 C C . ASN A 1 250 ? 7.370 -7.562 -22.458 1.00 94.06 250 ASN A C 1
ATOM 2125 O O . ASN A 1 250 ? 6.910 -7.417 -23.586 1.00 94.06 250 ASN A O 1
ATOM 2129 N N . GLU A 1 251 ? 6.616 -7.906 -21.413 1.00 93.12 251 GLU A N 1
ATOM 2130 C CA . GLU A 1 251 ? 5.168 -8.123 -21.494 1.00 93.12 251 GLU A CA 1
ATOM 2131 C C . GLU A 1 251 ? 4.442 -6.855 -21.965 1.00 93.12 251 GLU A C 1
ATOM 2133 O O . GLU A 1 251 ? 3.605 -6.919 -22.868 1.00 93.12 251 GLU A O 1
ATOM 2138 N N . ARG A 1 252 ? 4.815 -5.682 -21.435 1.00 90.69 252 ARG A N 1
ATOM 2139 C CA . ARG A 1 252 ? 4.285 -4.396 -21.907 1.00 90.69 252 ARG A CA 1
ATOM 2140 C C . ARG A 1 252 ? 4.729 -4.080 -23.336 1.00 90.69 252 ARG A C 1
ATOM 2142 O O . ARG A 1 252 ? 3.918 -3.592 -24.118 1.00 90.69 252 ARG A O 1
ATOM 2149 N N . GLY A 1 253 ? 5.968 -4.388 -23.715 1.00 85.19 253 GLY A N 1
ATOM 2150 C CA . GLY A 1 253 ? 6.505 -4.153 -25.061 1.00 85.19 253 GLY A CA 1
ATOM 2151 C C . GLY A 1 253 ? 5.674 -4.796 -26.178 1.00 85.19 253 GLY A C 1
ATOM 2152 O O . GLY A 1 253 ? 5.458 -4.162 -27.213 1.00 85.19 253 GLY A O 1
ATOM 2153 N N . ILE A 1 254 ? 5.101 -5.977 -25.919 1.00 84.25 254 ILE A N 1
ATOM 2154 C CA . ILE A 1 254 ? 4.199 -6.677 -26.851 1.00 84.25 254 ILE A CA 1
ATOM 2155 C C . ILE A 1 254 ? 2.984 -5.816 -27.207 1.00 84.25 254 ILE A C 1
ATOM 2157 O O . ILE A 1 254 ? 2.570 -5.768 -28.365 1.00 84.25 254 ILE A O 1
ATOM 2161 N N . SER A 1 255 ? 2.428 -5.083 -26.240 1.00 76.06 255 SER A N 1
ATOM 2162 C CA . SER A 1 255 ? 1.278 -4.200 -26.485 1.00 76.06 255 SER A CA 1
ATOM 2163 C C . SER A 1 255 ? 1.602 -3.002 -27.389 1.00 76.06 255 SER A C 1
ATOM 2165 O O . SER A 1 255 ? 0.696 -2.447 -28.006 1.00 76.06 255 SER A O 1
ATOM 2167 N N . TYR A 1 256 ? 2.885 -2.655 -27.533 1.00 74.31 256 TYR A N 1
ATOM 2168 C CA . TYR A 1 256 ? 3.383 -1.663 -28.489 1.00 74.31 256 TYR A CA 1
ATOM 2169 C C . TYR A 1 256 ? 3.805 -2.285 -29.838 1.00 74.31 256 TYR A C 1
ATOM 2171 O O . TYR A 1 256 ? 4.398 -1.605 -30.675 1.00 74.31 256 TYR A O 1
ATOM 2179 N N . GLY A 1 257 ? 3.495 -3.567 -30.073 1.00 59.94 257 GLY A N 1
ATOM 2180 C CA . GLY A 1 257 ? 3.757 -4.265 -31.335 1.00 59.94 257 GLY A CA 1
ATOM 2181 C C . GLY A 1 257 ? 5.197 -4.752 -31.511 1.00 59.94 257 GLY A C 1
ATOM 2182 O O . GLY A 1 257 ? 5.661 -4.838 -32.650 1.00 59.94 257 GLY A O 1
ATOM 2183 N N . ARG A 1 258 ? 5.910 -5.037 -30.412 1.00 52.34 258 ARG A N 1
ATOM 2184 C CA . ARG A 1 258 ? 7.294 -5.540 -30.417 1.00 52.34 258 ARG A CA 1
ATOM 2185 C C . ARG A 1 258 ? 7.434 -6.912 -29.778 1.00 52.34 258 ARG A C 1
ATOM 2187 O O . ARG A 1 258 ? 6.846 -7.118 -28.698 1.00 52.34 258 ARG A O 1
#

pLDDT: mean 89.69, std 7.94, range [52.19, 97.12]

Radius of gyration: 19.67 Å; chains: 1; bounding box: 46×56×57 Å

Secondary structure (DSSP, 8-state):
-HHHHHHHHHHHHHHHHHHHHHHHHTTT-HHHHHHHHHHHHHHHHHHHHHHHTS-HHHHHHHHHHHHHT--TT--HHHHHHHHHHHHHHHHHHS---THHHHHHHHHHHHHHHHHHHHHHTTTT-HHHH-HHHHHHHHHHHHHHHHHHHHH-HHHHHHHHHTTT-TTSPPPPP--HHHHHHHHHHHHHHHHHPPPPP--HHHHHHHHHHHHHHHHHHHTS-HHHHHHHHHHHHH-S---HHHHHHHHHHHHHHHHTT-